Protein AF-A0A8C1QSV8-F1 (afdb_monomer_lite)

Foldseek 3Di:
DVVVVVVVVVVVVVVVVVVVVVVVVVVVVVVVVVVVVVVVVVVVVVVVVVVVVVVVVVVVVVVVVVVVVVVVVVVVVVVVVVVVVVVVVVVVVVVVVVVVVVVVVVVVVVVVVVVVVVVVVVVVVVVVVVVVVVVVVVVVVVVVVVLVVLCVVQVHDQPPPPDSVVVSVVVVVVVVVVVVVVVVVVVVVVVVVVVVVVVVVVVVVVVVVVVVVVVVVVVVVVVVVVVVVVVVVVVVVVVPDD

Sequence (242 aa):
MEESVIQQHLTHYKQATETAREELAVLQTKYNKLQSQLLESQSKVASQEETLKNLRDAVDRHKEKEARQESLISSLRERNYNTEQEMLSITSSKSFMDMRVQTLTKENEEIKGKIMELDIKSKQYFAECNKAKQEAAETKRRSDEFISAVANKVSVNVAGEADPLDYIISMLDTSFKERDRLKKCICALEESVKLYEVECKASRETVKRLATDVEREQSLSASRVNELNSSRQVLTCQRGQE

InterPro domains:
  IPR039139 Coiled-coil domain-containing protein 170-like [PTHR18863] (1-233)

Structure (mmCIF, N/CA/C/O backbone):
data_AF-A0A8C1QSV8-F1
#
_entry.id   AF-A0A8C1QSV8-F1
#
loop_
_atom_site.group_PDB
_atom_site.id
_atom_site.type_symbol
_atom_site.label_atom_id
_atom_site.label_alt_id
_atom_site.label_comp_id
_atom_site.label_asym_id
_atom_site.label_entity_id
_atom_site.label_seq_id
_atom_site.pdbx_PDB_ins_code
_atom_site.Cartn_x
_atom_site.Cartn_y
_atom_site.Cartn_z
_atom_site.occupancy
_atom_site.B_iso_or_equiv
_atom_site.auth_seq_id
_atom_site.auth_comp_id
_atom_site.auth_asym_id
_atom_site.auth_atom_id
_atom_site.pdbx_PDB_model_num
ATOM 1 N N . MET A 1 1 ? 88.986 18.930 -131.175 1.00 55.59 1 MET A N 1
ATOM 2 C CA . MET A 1 1 ? 89.118 19.529 -129.825 1.00 55.59 1 MET A CA 1
ATOM 3 C C . MET A 1 1 ? 87.744 19.893 -129.259 1.00 55.59 1 MET A C 1
ATOM 5 O O . MET A 1 1 ? 87.470 19.520 -128.131 1.00 55.59 1 MET A O 1
ATOM 9 N N . GLU A 1 2 ? 86.853 20.508 -130.048 1.00 56.88 2 GLU A N 1
ATOM 10 C CA . GLU A 1 2 ? 85.477 20.870 -129.637 1.00 56.88 2 GLU A CA 1
ATOM 11 C C . GLU A 1 2 ? 84.559 19.672 -129.317 1.00 56.88 2 GLU A C 1
ATOM 13 O O . GLU A 1 2 ? 83.828 19.706 -128.332 1.00 56.88 2 GLU A O 1
ATOM 18 N N . GLU A 1 3 ? 84.651 18.569 -130.067 1.00 57.22 3 GLU A N 1
ATOM 19 C CA . GLU A 1 3 ? 83.826 17.361 -129.854 1.00 57.22 3 GLU A CA 1
ATOM 20 C C . GLU A 1 3 ? 84.101 16.672 -128.495 1.00 57.22 3 GLU A C 1
ATOM 22 O O . GLU A 1 3 ? 83.191 16.170 -127.837 1.00 57.22 3 GLU A O 1
ATOM 27 N N . SER A 1 4 ? 85.345 16.757 -127.999 1.00 70.50 4 SER A N 1
ATOM 28 C CA . SER A 1 4 ? 85.755 16.239 -126.682 1.00 70.50 4 SER A CA 1
ATOM 29 C C . SER A 1 4 ? 85.205 17.070 -125.516 1.00 70.50 4 SER A C 1
ATOM 31 O O . SER A 1 4 ? 84.919 16.521 -124.454 1.00 70.50 4 SER A O 1
ATOM 33 N N . VAL A 1 5 ? 85.061 18.385 -125.702 1.00 70.25 5 VAL A N 1
ATOM 34 C CA . VAL A 1 5 ? 84.560 19.314 -124.674 1.00 70.25 5 VAL A CA 1
ATOM 35 C C . VAL A 1 5 ? 83.048 19.155 -124.512 1.00 70.25 5 VAL A C 1
ATOM 37 O O . VAL A 1 5 ? 82.544 19.084 -123.392 1.00 70.25 5 VAL A O 1
ATOM 40 N N . ILE A 1 6 ? 82.322 18.991 -125.623 1.00 75.94 6 ILE A N 1
ATOM 41 C CA . ILE A 1 6 ? 80.875 18.728 -125.622 1.00 75.94 6 ILE A CA 1
ATOM 42 C C . ILE A 1 6 ? 80.555 17.411 -124.896 1.00 75.94 6 ILE A C 1
ATOM 44 O O . ILE A 1 6 ? 79.650 17.370 -124.062 1.00 75.94 6 ILE A O 1
ATOM 48 N N . GLN A 1 7 ? 81.324 16.346 -125.138 1.00 76.81 7 GLN A N 1
ATOM 49 C CA . GLN A 1 7 ? 81.107 15.049 -124.488 1.00 76.81 7 GLN A CA 1
ATOM 50 C C . GLN A 1 7 ? 81.428 15.070 -122.984 1.00 76.81 7 GLN A C 1
ATOM 52 O O . GLN A 1 7 ? 80.726 14.444 -122.183 1.00 76.81 7 GLN A O 1
ATOM 57 N N . GLN A 1 8 ? 82.440 15.839 -122.580 1.00 79.69 8 GLN A N 1
ATOM 58 C CA . GLN A 1 8 ? 82.778 16.051 -121.174 1.00 79.69 8 GLN A CA 1
ATOM 59 C C . GLN A 1 8 ? 81.687 16.847 -120.438 1.00 79.69 8 GLN A C 1
ATOM 61 O O . GLN A 1 8 ? 81.283 16.458 -119.340 1.00 79.69 8 GLN A O 1
ATOM 66 N N . HIS A 1 9 ? 81.137 17.897 -121.060 1.00 82.69 9 HIS A N 1
ATOM 67 C CA . HIS A 1 9 ? 79.994 18.633 -120.514 1.00 82.69 9 HIS A CA 1
ATOM 68 C C . HIS A 1 9 ? 78.743 17.760 -120.403 1.00 82.69 9 HIS A C 1
ATOM 70 O O . HIS A 1 9 ? 78.092 17.765 -119.360 1.00 82.69 9 HIS A O 1
ATOM 76 N N . LEU A 1 10 ? 78.428 16.963 -121.428 1.00 85.12 10 LEU A N 1
ATOM 77 C CA . LEU A 1 10 ? 77.284 16.049 -121.400 1.00 85.12 10 LEU A CA 1
ATOM 78 C C . LEU A 1 10 ? 77.402 15.030 -120.254 1.00 85.12 10 LEU A C 1
ATOM 80 O O . LEU A 1 10 ? 76.428 14.762 -119.554 1.00 85.12 10 LEU A O 1
ATOM 84 N N . THR A 1 11 ? 78.610 14.510 -120.026 1.00 84.12 11 THR A N 1
ATOM 85 C CA . THR A 1 11 ? 78.897 13.568 -118.935 1.00 84.12 11 THR A CA 1
ATOM 86 C C . THR A 1 11 ? 78.742 14.234 -117.566 1.00 84.12 11 THR A C 1
ATOM 88 O O . THR A 1 11 ? 78.087 13.675 -116.689 1.00 84.12 11 THR A O 1
ATOM 91 N N . HIS A 1 12 ? 79.262 15.455 -117.397 1.00 85.88 12 HIS A N 1
ATOM 92 C CA . HIS A 1 12 ? 79.126 16.230 -116.161 1.00 85.88 12 HIS A CA 1
ATOM 93 C C . HIS A 1 12 ? 77.662 16.568 -115.840 1.00 85.88 12 HIS A C 1
ATOM 95 O O . HIS A 1 12 ? 77.213 16.357 -114.716 1.00 85.88 12 HIS A O 1
ATOM 101 N N . TYR A 1 13 ? 76.888 17.053 -116.817 1.00 89.31 13 TYR A N 1
ATOM 102 C CA . TYR A 1 13 ? 75.466 17.347 -116.610 1.00 89.31 13 TYR A CA 1
ATOM 103 C C . TYR A 1 13 ? 74.656 16.091 -116.304 1.00 89.31 13 TYR A C 1
ATOM 105 O O . TYR A 1 13 ? 73.785 16.126 -115.436 1.00 89.31 13 TYR A O 1
ATOM 113 N N . LYS A 1 14 ? 74.960 14.970 -116.966 1.00 89.62 14 LYS A N 1
ATOM 114 C CA . LYS A 1 14 ? 74.325 13.685 -116.670 1.00 89.62 14 LYS A CA 1
ATOM 115 C C . LYS A 1 14 ? 74.606 13.252 -115.232 1.00 89.62 14 LYS A C 1
ATOM 117 O O . LYS A 1 14 ? 73.665 12.945 -114.514 1.00 89.62 14 LYS A O 1
ATOM 122 N N . GLN A 1 15 ? 75.865 13.306 -114.799 1.00 90.50 15 GLN A N 1
ATOM 123 C CA . GLN A 1 15 ? 76.257 12.958 -113.435 1.00 90.50 15 GLN A CA 1
ATOM 124 C C . GLN A 1 15 ? 75.611 13.883 -112.395 1.00 90.50 15 GLN A C 1
ATOM 126 O O . GLN A 1 15 ? 75.037 13.391 -111.434 1.00 90.50 15 GLN A O 1
ATOM 131 N N . ALA A 1 16 ? 75.616 15.203 -112.610 1.00 89.31 16 ALA A N 1
ATOM 132 C CA . ALA A 1 16 ? 74.948 16.153 -111.717 1.00 89.31 16 ALA A CA 1
ATOM 133 C C . ALA A 1 16 ? 73.430 15.904 -111.623 1.00 89.31 16 ALA A C 1
ATOM 135 O O . ALA A 1 16 ? 72.844 16.022 -110.549 1.00 89.31 16 ALA A O 1
ATOM 136 N N . THR A 1 17 ? 72.796 15.519 -112.736 1.00 91.88 17 THR A N 1
ATOM 137 C CA . THR A 1 17 ? 71.368 15.167 -112.772 1.00 91.88 17 THR A CA 1
ATOM 138 C C . THR A 1 17 ? 71.094 13.850 -112.038 1.00 91.88 17 THR A C 1
ATOM 140 O O . THR A 1 17 ? 70.107 13.751 -111.313 1.00 91.88 17 THR A O 1
ATOM 143 N N . GLU A 1 18 ? 71.964 12.850 -112.199 1.00 89.62 18 GLU A N 1
ATOM 144 C CA . GLU A 1 18 ? 71.894 11.561 -111.497 1.00 89.62 18 GLU A CA 1
ATOM 145 C C . GLU A 1 18 ? 72.061 11.761 -109.980 1.00 89.62 18 GLU A C 1
ATOM 147 O O . GLU A 1 18 ? 71.204 11.332 -109.213 1.00 89.62 18 GLU A O 1
ATOM 152 N N . THR A 1 19 ? 73.071 12.525 -109.548 1.00 91.44 19 THR A N 1
ATOM 153 C CA . THR A 1 19 ? 73.296 12.876 -108.135 1.00 91.44 19 THR A CA 1
ATOM 154 C C . THR A 1 19 ? 72.117 13.648 -107.542 1.00 91.44 19 THR A C 1
ATOM 156 O O . THR A 1 19 ? 71.629 13.286 -106.477 1.00 91.44 19 THR A O 1
ATOM 159 N N . ALA A 1 20 ? 71.580 14.653 -108.242 1.00 91.31 20 ALA A N 1
ATOM 160 C CA . ALA A 1 20 ? 70.397 15.380 -107.775 1.00 91.31 20 ALA A CA 1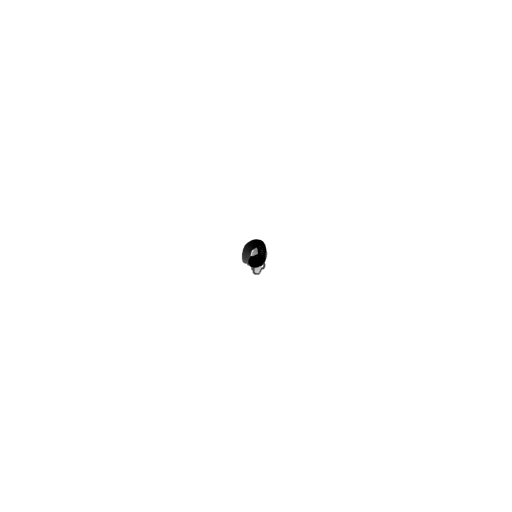
ATOM 161 C C . ALA A 1 20 ? 69.162 14.467 -107.647 1.00 91.31 20 ALA A C 1
ATOM 163 O O . ALA A 1 20 ? 68.339 14.642 -106.745 1.00 91.31 20 ALA A O 1
ATOM 164 N N . ARG A 1 21 ? 69.025 13.470 -108.530 1.00 93.12 21 ARG A N 1
ATOM 165 C CA . ARG A 1 21 ? 67.945 12.476 -108.476 1.00 93.12 21 ARG A CA 1
ATOM 166 C C . ARG A 1 21 ? 68.109 11.519 -107.295 1.00 93.12 21 ARG A C 1
ATOM 168 O O . ARG A 1 21 ? 67.118 11.206 -106.636 1.00 93.12 21 ARG A O 1
ATOM 175 N N . GLU A 1 22 ? 69.330 11.074 -107.021 1.00 93.81 22 GLU A N 1
ATOM 176 C CA . GLU A 1 22 ? 69.661 10.248 -105.856 1.00 93.81 22 GLU A CA 1
ATOM 177 C C . GLU A 1 22 ? 69.418 11.010 -104.546 1.00 93.81 22 GLU A C 1
ATOM 179 O O . GLU A 1 22 ? 68.741 10.497 -103.654 1.00 93.81 22 GLU A O 1
ATOM 184 N N . GLU A 1 23 ? 69.879 12.259 -104.443 1.00 94.56 23 GLU A N 1
ATOM 185 C CA . GLU A 1 23 ? 69.644 13.129 -103.284 1.00 94.56 23 GLU A CA 1
ATOM 186 C C . GLU A 1 23 ? 68.152 13.383 -103.052 1.00 94.56 23 GLU A C 1
ATOM 188 O O . GLU A 1 23 ? 67.678 13.298 -101.914 1.00 94.56 23 GLU A O 1
ATOM 193 N N . LEU A 1 24 ? 67.385 13.624 -104.122 1.00 94.81 24 LEU A N 1
ATOM 194 C CA . LEU A 1 24 ? 65.933 13.760 -104.041 1.00 94.81 24 LEU A CA 1
ATOM 195 C C . LEU A 1 24 ? 65.280 12.472 -103.521 1.00 94.81 24 LEU A C 1
ATOM 197 O O . LEU A 1 24 ? 64.418 12.541 -102.645 1.00 94.81 24 LEU A O 1
ATOM 201 N N . ALA A 1 25 ? 65.708 11.299 -103.998 1.00 95.06 25 ALA A N 1
ATOM 202 C CA . ALA A 1 25 ? 65.197 10.013 -103.524 1.00 95.06 25 ALA A CA 1
ATOM 203 C C . ALA A 1 25 ? 65.535 9.764 -102.039 1.00 95.06 25 ALA A C 1
ATOM 205 O O . ALA A 1 25 ? 64.677 9.323 -101.266 1.00 95.06 25 ALA A O 1
ATOM 206 N N . VAL A 1 26 ? 66.751 10.101 -101.596 1.00 96.12 26 VAL A N 1
ATOM 207 C CA . VAL A 1 26 ? 67.154 10.027 -100.178 1.00 96.12 26 VAL A CA 1
ATOM 208 C C . VAL A 1 26 ? 66.325 10.988 -99.323 1.00 96.12 26 VAL A C 1
ATOM 210 O O . VAL A 1 26 ? 65.826 10.609 -98.261 1.00 96.12 26 VAL A O 1
ATOM 213 N N . LEU A 1 27 ? 66.114 12.223 -99.781 1.00 95.56 27 LEU A N 1
ATOM 214 C CA . LEU A 1 27 ? 65.303 13.194 -99.053 1.00 95.56 27 LEU A CA 1
ATOM 215 C C . LEU A 1 27 ? 63.838 12.752 -98.970 1.00 95.56 27 LEU A C 1
ATOM 217 O O . LEU A 1 27 ? 63.222 12.879 -97.914 1.00 95.56 27 LEU A O 1
ATOM 221 N N . GLN A 1 28 ? 63.302 12.170 -100.042 1.00 96.19 28 GLN A N 1
ATOM 222 C CA . GLN A 1 28 ? 61.933 11.666 -100.095 1.00 96.19 28 GLN A CA 1
ATOM 223 C C . GLN A 1 28 ? 61.727 10.461 -99.167 1.00 96.19 28 GLN A C 1
ATOM 225 O O . GLN A 1 28 ? 60.739 10.409 -98.436 1.00 96.19 28 GLN A O 1
ATOM 230 N N . THR A 1 29 ? 62.677 9.522 -99.110 1.00 96.56 29 THR A N 1
ATOM 231 C CA . THR A 1 29 ? 62.614 8.408 -98.144 1.00 96.56 29 THR A CA 1
ATOM 232 C C . THR A 1 29 ? 62.707 8.901 -96.698 1.00 96.56 29 THR A C 1
ATOM 234 O O . THR A 1 29 ? 61.943 8.443 -95.843 1.00 96.56 29 THR A O 1
ATOM 237 N N . LYS A 1 30 ? 63.572 9.886 -96.414 1.00 97.12 30 LYS A N 1
ATOM 238 C CA . LYS A 1 30 ? 63.664 10.526 -95.092 1.00 97.12 30 LYS A CA 1
ATOM 239 C C . LYS A 1 30 ? 62.378 11.267 -94.725 1.00 97.12 30 LYS A C 1
ATOM 241 O O . LYS A 1 30 ? 61.919 11.138 -93.591 1.00 97.12 30 LYS A O 1
ATOM 246 N N . TYR A 1 31 ? 61.788 11.997 -95.671 1.00 96.88 31 TYR A N 1
ATOM 247 C CA . TYR A 1 31 ? 60.507 12.678 -95.496 1.00 96.88 31 TYR A CA 1
ATOM 248 C C . TYR A 1 31 ? 59.399 11.679 -95.147 1.00 96.88 31 TYR A C 1
ATOM 250 O O . TYR A 1 31 ? 58.760 11.829 -94.109 1.00 96.88 31 TYR A O 1
ATOM 258 N N . ASN A 1 32 ? 59.247 10.604 -95.927 1.00 96.94 32 ASN A N 1
ATOM 259 C CA . ASN A 1 32 ? 58.238 9.568 -95.681 1.00 96.94 32 ASN A CA 1
ATOM 260 C C . ASN A 1 32 ? 58.420 8.893 -94.309 1.00 96.94 32 ASN A C 1
ATOM 262 O O . ASN A 1 32 ? 57.443 8.629 -93.601 1.00 96.94 32 ASN A O 1
ATOM 266 N N . LYS A 1 33 ? 59.672 8.639 -93.897 1.00 97.31 33 LYS A N 1
ATOM 267 C CA . LYS A 1 33 ? 59.986 8.076 -92.576 1.00 97.31 33 LYS A CA 1
ATOM 268 C C . LYS A 1 33 ? 59.590 9.026 -91.444 1.00 97.31 33 LYS A C 1
ATOM 270 O O . LYS A 1 33 ? 58.922 8.597 -90.507 1.00 97.31 33 LYS A O 1
ATOM 275 N N . LEU A 1 34 ? 59.976 10.300 -91.531 1.00 97.19 34 LEU A N 1
ATOM 276 C CA . LEU A 1 34 ? 59.622 11.311 -90.529 1.00 97.19 34 LEU A CA 1
ATOM 277 C C . LEU A 1 34 ? 58.108 11.536 -90.466 1.00 97.19 34 LEU A C 1
ATOM 279 O O . LEU A 1 34 ? 57.557 11.645 -89.376 1.00 97.19 34 LEU A O 1
ATOM 283 N N . GLN A 1 35 ? 57.427 11.546 -91.613 1.00 97.31 35 GLN A N 1
ATOM 284 C CA . GLN A 1 35 ? 55.972 11.656 -91.680 1.00 97.31 35 GLN A CA 1
ATOM 285 C C . GLN A 1 35 ? 55.284 10.478 -90.976 1.00 97.31 35 GLN A C 1
ATOM 287 O O . GLN A 1 35 ? 54.361 10.691 -90.194 1.00 97.31 35 GLN A O 1
ATOM 292 N N . SER A 1 36 ? 55.769 9.251 -91.188 1.00 97.00 36 S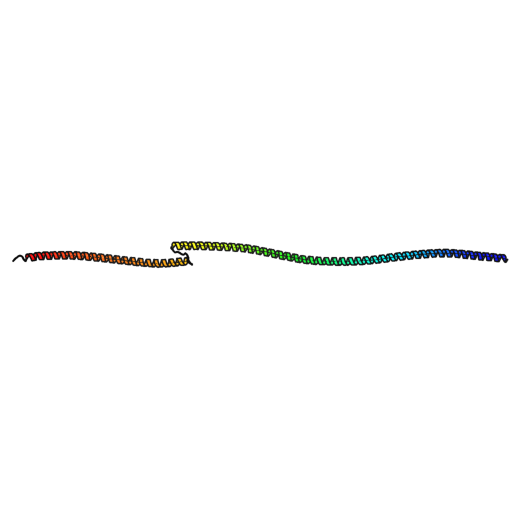ER A N 1
ATOM 293 C CA . SER A 1 36 ? 55.242 8.059 -90.509 1.00 97.00 36 SER A CA 1
ATOM 294 C C . SER A 1 36 ? 55.448 8.130 -88.990 1.00 97.00 36 SER A C 1
ATOM 296 O O . SER A 1 36 ? 54.521 7.869 -88.230 1.00 97.00 36 SER A O 1
ATOM 298 N N . GLN A 1 37 ? 56.632 8.558 -88.537 1.00 97.62 37 GLN A N 1
ATOM 299 C CA . GLN A 1 37 ? 56.939 8.731 -87.109 1.00 97.62 37 GLN A CA 1
ATOM 300 C C . GLN A 1 37 ? 56.116 9.845 -86.450 1.00 97.62 37 GLN A C 1
ATOM 302 O O . GLN A 1 37 ? 55.726 9.721 -85.287 1.00 97.62 37 GLN A O 1
ATOM 307 N N . LEU A 1 38 ? 55.845 10.932 -87.177 1.00 97.00 38 LEU A N 1
ATOM 308 C CA . LEU A 1 38 ? 54.977 12.007 -86.708 1.00 97.00 38 LEU A CA 1
ATOM 309 C C . LEU A 1 38 ? 53.545 11.497 -86.514 1.00 97.00 38 LEU A C 1
ATOM 311 O O . LEU A 1 38 ? 52.971 11.732 -85.454 1.00 97.00 38 LEU A O 1
ATOM 315 N N . LEU A 1 39 ? 53.005 10.760 -87.490 1.00 97.38 39 LEU A N 1
ATOM 316 C CA . LEU A 1 39 ? 51.670 10.158 -87.401 1.00 97.38 39 LEU A CA 1
ATOM 317 C C . LEU A 1 39 ? 51.571 9.140 -86.255 1.00 97.38 39 LEU A C 1
ATOM 319 O O . LEU A 1 39 ? 50.602 9.161 -85.498 1.00 97.38 39 LEU A O 1
ATOM 323 N N . GLU A 1 40 ? 52.586 8.293 -86.072 1.00 97.75 40 GLU A N 1
ATOM 324 C CA . GLU A 1 40 ? 52.658 7.351 -84.948 1.00 97.75 40 GLU A CA 1
ATOM 325 C C . GLU A 1 40 ? 52.681 8.087 -83.600 1.00 97.75 40 GLU A C 1
ATOM 327 O O . GLU A 1 40 ? 51.926 7.753 -82.683 1.00 97.75 40 GLU A O 1
ATOM 332 N N . SER A 1 41 ? 53.497 9.140 -83.489 1.00 96.56 41 SER A N 1
ATOM 333 C CA . SER A 1 41 ? 53.580 9.962 -82.278 1.00 96.56 41 SER A CA 1
ATOM 334 C C . SER A 1 41 ? 52.256 10.669 -81.986 1.00 96.56 41 SER A C 1
ATOM 336 O O . SER A 1 41 ? 51.812 10.672 -80.841 1.00 96.56 41 SER A O 1
ATOM 338 N N . GLN A 1 42 ? 51.589 11.214 -83.007 1.00 97.88 42 GLN A N 1
ATOM 339 C CA . GLN A 1 42 ? 50.265 11.830 -82.882 1.00 97.88 42 GLN A CA 1
ATOM 340 C C . GLN A 1 42 ? 49.211 10.821 -82.416 1.00 97.88 42 GLN A C 1
ATOM 342 O O . GLN A 1 42 ? 48.458 11.116 -81.490 1.00 97.88 42 GLN A O 1
ATOM 347 N N . SER A 1 43 ? 49.194 9.613 -82.987 1.00 97.12 43 SER A N 1
ATOM 348 C CA . SER A 1 43 ? 48.292 8.543 -82.544 1.00 97.12 43 SER A CA 1
ATOM 349 C C . SER A 1 43 ? 48.553 8.149 -81.091 1.00 97.12 43 SER A C 1
ATOM 351 O O . SER A 1 43 ? 47.611 7.923 -80.331 1.00 97.12 43 SER A O 1
ATOM 353 N N . LYS A 1 44 ? 49.825 8.080 -80.679 1.00 97.94 44 LYS A N 1
ATOM 354 C CA . LYS A 1 44 ? 50.196 7.770 -79.297 1.00 97.94 44 LYS A CA 1
ATOM 355 C C . LYS A 1 44 ? 49.747 8.870 -78.339 1.00 97.94 44 LYS A C 1
ATOM 357 O O . LYS A 1 44 ? 49.153 8.549 -77.313 1.00 97.94 44 LYS A O 1
ATOM 362 N N . VAL A 1 45 ? 49.976 10.138 -78.682 1.00 97.38 45 VAL A N 1
ATOM 363 C CA . VAL A 1 45 ? 49.507 11.285 -77.888 1.00 97.38 45 VAL A CA 1
ATOM 364 C C . VAL A 1 45 ? 47.988 11.248 -77.743 1.00 97.38 45 VAL A C 1
ATOM 366 O O . VAL A 1 45 ? 47.506 11.291 -76.617 1.00 97.38 45 VAL A O 1
ATOM 369 N N . ALA A 1 46 ? 47.244 11.038 -78.832 1.00 97.44 46 ALA A N 1
ATOM 370 C CA . ALA A 1 46 ? 45.786 10.932 -78.785 1.00 97.44 46 ALA A CA 1
ATOM 371 C C . ALA A 1 46 ? 45.311 9.789 -77.865 1.00 97.44 46 ALA A C 1
ATOM 373 O O . ALA A 1 46 ? 44.429 9.984 -77.030 1.00 97.44 46 ALA A O 1
ATOM 374 N N . SER A 1 47 ? 45.946 8.611 -77.944 1.00 97.75 47 SER A N 1
ATOM 375 C CA . SER A 1 47 ? 45.622 7.490 -77.047 1.00 97.75 47 SER A CA 1
ATOM 376 C C . SER A 1 47 ? 45.923 7.809 -75.576 1.00 97.75 47 SER A C 1
ATOM 378 O O . SER A 1 47 ? 45.155 7.457 -74.682 1.00 97.75 47 SER A O 1
ATOM 380 N N . GLN A 1 48 ? 47.018 8.523 -75.303 1.00 97.88 48 GLN A N 1
ATOM 381 C CA . GLN A 1 48 ? 47.380 8.935 -73.951 1.00 97.88 48 GLN A CA 1
ATOM 382 C C . GLN A 1 48 ? 46.408 9.989 -73.409 1.00 97.88 48 GLN A C 1
ATOM 384 O O . GLN A 1 48 ? 46.000 9.890 -72.253 1.00 97.88 48 GLN A O 1
ATOM 389 N N . GLU A 1 49 ? 45.979 10.949 -74.228 1.00 98.06 49 GLU A N 1
ATOM 390 C CA . GLU A 1 49 ? 44.960 11.941 -73.864 1.00 98.06 49 GLU A CA 1
ATOM 391 C C . GLU A 1 49 ? 43.629 11.279 -73.488 1.00 98.06 49 GLU A C 1
ATOM 393 O O . GLU A 1 49 ? 43.024 11.646 -72.476 1.00 98.06 49 GLU A O 1
ATOM 398 N N . GLU A 1 50 ? 43.210 10.249 -74.228 1.00 97.81 50 GLU A N 1
ATOM 399 C CA . GLU A 1 50 ? 42.023 9.459 -73.894 1.00 97.81 50 GLU A CA 1
ATOM 400 C C . GLU A 1 50 ? 42.186 8.728 -72.551 1.00 97.81 50 GLU A C 1
ATOM 402 O O . GLU A 1 50 ? 41.313 8.815 -71.682 1.00 97.81 50 GLU A O 1
ATOM 407 N N . THR A 1 51 ? 43.328 8.068 -72.318 1.00 97.62 51 THR A N 1
ATOM 408 C CA . THR A 1 51 ? 43.584 7.406 -71.025 1.00 97.62 51 THR A CA 1
ATOM 409 C C . THR A 1 51 ? 43.618 8.393 -69.856 1.00 97.62 51 THR A C 1
ATOM 411 O O . THR A 1 51 ? 43.058 8.106 -68.798 1.00 97.62 51 THR A O 1
ATOM 414 N N . LEU A 1 52 ? 44.207 9.580 -70.040 1.00 97.94 52 LEU A N 1
ATOM 415 C CA . LEU A 1 52 ? 44.237 10.635 -69.027 1.00 97.94 52 LEU A CA 1
ATOM 416 C C . LEU A 1 52 ? 42.834 11.152 -68.708 1.00 97.94 52 LEU A C 1
ATOM 418 O O . LEU A 1 52 ? 42.528 11.384 -67.538 1.00 97.94 52 LEU A O 1
ATOM 422 N N . LYS A 1 53 ? 41.974 11.307 -69.719 1.00 98.06 53 LYS A N 1
ATOM 423 C CA . LYS A 1 53 ? 40.570 11.677 -69.516 1.00 98.06 53 LYS A CA 1
ATOM 424 C C . LYS A 1 53 ? 39.833 10.615 -68.696 1.00 98.06 53 LYS A C 1
ATOM 426 O O . LYS A 1 53 ? 39.236 10.948 -67.678 1.00 98.06 53 LYS A O 1
ATOM 431 N N . ASN A 1 54 ? 39.964 9.341 -69.064 1.00 97.88 54 ASN A N 1
ATOM 432 C CA . ASN A 1 54 ? 39.330 8.236 -68.339 1.00 97.88 54 ASN A CA 1
ATOM 433 C C . ASN A 1 54 ? 39.800 8.144 -66.875 1.00 97.88 54 ASN A C 1
ATOM 435 O O . ASN A 1 54 ? 38.995 7.886 -65.977 1.00 97.88 54 ASN A O 1
ATOM 439 N N . LEU A 1 55 ? 41.093 8.382 -66.621 1.00 98.00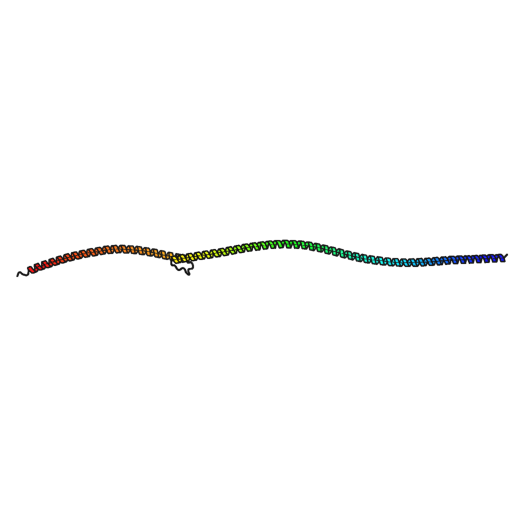 55 LEU A N 1
ATOM 440 C CA . LEU A 1 55 ? 41.650 8.430 -65.267 1.00 98.00 55 LEU A CA 1
ATOM 441 C C . LEU A 1 55 ? 41.110 9.618 -64.461 1.00 98.00 55 LEU A C 1
ATOM 443 O O . LEU A 1 55 ? 40.787 9.442 -63.288 1.00 98.00 55 LEU A O 1
ATOM 447 N N . ARG A 1 56 ? 40.967 10.803 -65.070 1.00 98.12 56 ARG A N 1
ATOM 448 C CA . ARG A 1 56 ? 40.349 11.971 -64.415 1.00 98.12 56 ARG A CA 1
ATOM 449 C C . ARG A 1 56 ? 38.907 11.682 -64.009 1.00 98.12 56 ARG A C 1
ATOM 451 O O . ARG A 1 56 ? 38.574 11.848 -62.840 1.00 98.12 56 ARG A O 1
ATOM 458 N N . ASP A 1 57 ? 38.106 11.130 -64.917 1.00 98.06 57 ASP A N 1
ATOM 459 C CA . ASP A 1 57 ? 36.715 10.775 -64.622 1.00 98.06 57 ASP A CA 1
ATOM 460 C C . ASP A 1 57 ? 36.623 9.720 -63.502 1.00 98.06 57 ASP A C 1
ATOM 462 O O . ASP A 1 57 ? 35.710 9.747 -62.676 1.00 98.06 57 ASP A O 1
ATOM 466 N N . ALA A 1 58 ? 37.566 8.771 -63.451 1.00 98.12 58 ALA A N 1
ATOM 467 C CA . ALA A 1 58 ? 37.640 7.795 -62.365 1.00 98.12 58 ALA A CA 1
ATOM 468 C C . ALA A 1 58 ? 37.978 8.453 -61.018 1.00 98.12 58 ALA A C 1
ATOM 470 O O . ALA A 1 58 ? 37.328 8.141 -60.020 1.00 98.12 58 ALA A O 1
ATOM 471 N N . VAL A 1 59 ? 38.946 9.375 -60.987 1.00 98.38 59 VAL A N 1
ATOM 472 C CA . VAL A 1 59 ? 39.302 10.144 -59.783 1.00 98.38 59 VAL A CA 1
ATOM 473 C C . VAL A 1 59 ? 38.108 10.950 -59.275 1.00 98.38 59 VAL A C 1
ATOM 475 O O . VAL A 1 59 ? 37.835 10.928 -58.075 1.00 98.38 59 VAL A O 1
ATOM 478 N N . ASP A 1 60 ? 37.360 11.606 -60.159 1.00 98.12 60 ASP A N 1
ATOM 479 C CA . ASP A 1 60 ? 36.200 12.409 -59.762 1.00 98.12 60 ASP A CA 1
ATOM 480 C C . ASP A 1 60 ? 35.070 11.539 -59.189 1.00 98.12 60 ASP A C 1
ATOM 482 O O . ASP A 1 60 ? 34.521 11.857 -58.131 1.00 98.12 60 ASP A O 1
ATOM 486 N N . ARG A 1 61 ? 34.797 10.372 -59.794 1.00 98.00 61 ARG A N 1
ATOM 487 C CA . ARG A 1 61 ? 33.864 9.381 -59.221 1.00 98.00 61 ARG A CA 1
ATOM 488 C C . ARG A 1 61 ? 34.315 8.879 -57.848 1.00 98.00 61 ARG A C 1
ATOM 490 O O . ARG A 1 61 ? 33.480 8.653 -56.971 1.00 98.00 61 ARG A O 1
ATOM 497 N N . HIS A 1 62 ? 35.619 8.680 -57.654 1.00 98.38 62 HIS A N 1
ATOM 498 C CA . HIS A 1 62 ? 36.167 8.267 -56.364 1.00 98.38 62 HIS A CA 1
ATOM 499 C C . HIS A 1 62 ? 35.985 9.345 -55.295 1.00 98.38 62 HIS A C 1
ATOM 501 O O . HIS A 1 62 ? 35.487 9.021 -54.220 1.00 98.38 62 HIS A O 1
ATOM 507 N N . LYS A 1 63 ? 36.289 10.610 -55.606 1.00 98.56 63 LYS A N 1
ATOM 508 C CA . LYS A 1 63 ? 36.077 11.742 -54.691 1.00 98.56 63 LYS A CA 1
ATOM 509 C C . LYS A 1 63 ? 34.613 11.899 -54.292 1.00 98.56 63 LYS A C 1
ATOM 511 O O . LYS A 1 63 ? 34.310 12.118 -53.125 1.00 98.56 63 LYS A O 1
ATOM 516 N N . GLU A 1 64 ? 33.691 11.751 -55.243 1.00 98.19 64 GLU A N 1
ATOM 517 C CA . GLU A 1 64 ? 32.259 11.806 -54.942 1.00 98.19 64 GLU A CA 1
ATOM 518 C C . GLU A 1 64 ? 31.833 10.663 -54.006 1.00 98.19 64 GLU A C 1
ATOM 520 O O . GLU A 1 64 ? 31.081 10.873 -53.051 1.00 98.19 64 GLU A O 1
ATOM 525 N N . LYS A 1 65 ? 32.326 9.443 -54.251 1.00 98.19 65 LYS A N 1
ATOM 526 C CA . LYS A 1 65 ? 32.058 8.293 -53.379 1.00 98.19 65 LYS A CA 1
ATOM 527 C C . LYS A 1 65 ? 32.627 8.505 -51.977 1.00 98.19 65 LYS A C 1
ATOM 529 O O . LYS A 1 65 ? 31.934 8.201 -51.009 1.00 98.19 65 LYS A O 1
ATOM 534 N N . GLU A 1 66 ? 33.846 9.019 -51.879 1.00 98.50 66 GLU A N 1
ATOM 535 C CA . GLU A 1 66 ? 34.515 9.333 -50.617 1.00 98.50 66 GLU A CA 1
ATOM 536 C C . GLU A 1 66 ? 33.709 10.365 -49.817 1.00 98.50 66 GLU A C 1
ATOM 538 O O . GLU A 1 66 ? 33.315 10.074 -48.691 1.00 98.50 66 GLU A O 1
ATOM 543 N N . ALA A 1 67 ? 33.299 11.477 -50.436 1.00 98.38 67 ALA A N 1
ATOM 544 C CA . ALA A 1 67 ? 32.466 12.493 -49.786 1.00 98.38 67 ALA A CA 1
ATOM 545 C C . ALA A 1 67 ? 31.122 11.931 -49.273 1.00 98.38 67 ALA A C 1
ATOM 547 O O . ALA A 1 67 ? 30.675 12.250 -48.167 1.00 98.38 67 ALA A O 1
ATOM 548 N N . ARG A 1 68 ? 30.470 11.047 -50.045 1.00 98.44 68 ARG A N 1
ATOM 549 C CA . ARG A 1 68 ? 29.239 10.362 -49.604 1.00 98.44 68 ARG A CA 1
ATOM 550 C C . ARG A 1 68 ? 29.496 9.429 -48.418 1.00 98.44 68 ARG A C 1
ATOM 552 O O . ARG A 1 68 ? 28.672 9.361 -47.507 1.00 98.44 68 ARG A O 1
ATOM 559 N N . GLN A 1 69 ? 30.615 8.704 -48.424 1.00 98.38 69 GLN A N 1
ATOM 560 C CA . GLN A 1 69 ? 31.001 7.820 -47.323 1.00 98.38 69 GLN A CA 1
ATOM 561 C C . GLN A 1 69 ? 31.330 8.613 -46.055 1.00 98.38 69 GLN A C 1
ATOM 563 O O . GLN A 1 69 ? 30.862 8.243 -44.981 1.00 98.38 69 GLN A O 1
ATOM 568 N N . GLU A 1 70 ? 32.058 9.721 -46.168 1.00 98.56 70 GLU A N 1
ATOM 569 C CA . GLU A 1 70 ? 32.359 10.617 -45.048 1.00 98.56 70 GLU A CA 1
ATOM 570 C C . GLU A 1 70 ? 31.089 11.213 -44.435 1.00 98.56 70 GLU A C 1
ATOM 572 O O . GLU A 1 70 ? 30.921 11.189 -43.213 1.00 98.56 70 GLU A O 1
ATOM 577 N N . SER A 1 71 ? 30.154 11.675 -45.271 1.00 98.50 71 SER A N 1
ATOM 578 C CA . SER A 1 71 ? 28.851 12.173 -44.818 1.00 98.50 71 SER A CA 1
ATOM 579 C C . SER A 1 71 ? 28.071 11.104 -44.045 1.00 98.50 71 SER A C 1
ATOM 581 O O . SER A 1 71 ? 27.559 11.370 -42.953 1.00 98.50 71 SER A O 1
ATOM 583 N N . LEU A 1 72 ? 28.048 9.867 -44.556 1.00 98.62 72 LEU A N 1
ATOM 584 C CA . LEU A 1 72 ? 27.409 8.746 -43.872 1.00 98.62 72 LEU A CA 1
ATOM 585 C C . LEU A 1 72 ? 28.090 8.439 -42.531 1.00 98.62 72 LEU A C 1
ATOM 587 O O . LEU A 1 72 ? 27.402 8.289 -41.524 1.00 98.62 72 LEU A O 1
ATOM 591 N N . ILE A 1 73 ? 29.424 8.379 -42.496 1.00 98.62 73 ILE A N 1
ATOM 592 C CA . ILE A 1 73 ? 30.191 8.145 -41.264 1.00 98.62 73 ILE A CA 1
ATOM 593 C C . ILE A 1 73 ? 29.886 9.228 -40.224 1.00 98.62 73 ILE A C 1
ATOM 595 O O . ILE A 1 73 ? 29.678 8.900 -39.057 1.00 98.62 73 ILE A O 1
ATOM 599 N N . SER A 1 74 ? 29.816 10.497 -40.633 1.00 98.62 74 SER A N 1
ATOM 600 C CA . SER A 1 74 ? 29.469 11.609 -39.743 1.00 98.62 74 SER A CA 1
ATOM 601 C C . SER A 1 74 ? 28.070 11.433 -39.136 1.00 98.62 74 SER A C 1
ATOM 603 O O . SER A 1 74 ? 27.922 11.454 -37.915 1.00 98.62 74 SER A O 1
ATOM 605 N N . SER A 1 75 ? 27.064 11.124 -39.963 1.00 98.62 75 SER A N 1
ATOM 606 C CA . SER A 1 75 ? 25.690 10.879 -39.494 1.00 98.62 75 SER A CA 1
ATOM 607 C C . SER A 1 75 ? 25.585 9.674 -38.549 1.00 98.62 75 SER A C 1
ATOM 609 O O . SER A 1 75 ? 24.847 9.709 -37.563 1.00 98.62 75 SER A O 1
ATOM 611 N N . LEU A 1 76 ? 26.334 8.598 -38.818 1.00 98.69 76 LEU A N 1
ATOM 612 C CA . LEU A 1 76 ? 26.381 7.433 -37.933 1.00 98.69 76 LEU A CA 1
ATOM 613 C C . LEU A 1 76 ? 27.023 7.766 -36.581 1.00 98.69 76 LEU A C 1
ATOM 615 O O . LEU A 1 76 ? 26.522 7.313 -35.554 1.00 98.69 76 LEU A O 1
ATOM 619 N N . ARG A 1 77 ? 28.095 8.567 -36.569 1.00 98.62 77 ARG A N 1
ATOM 620 C CA . ARG A 1 77 ? 28.749 9.022 -35.332 1.00 98.62 77 ARG A CA 1
ATOM 621 C C . ARG A 1 77 ? 27.822 9.890 -34.490 1.00 98.62 77 ARG A C 1
ATOM 623 O O . ARG A 1 77 ? 27.719 9.654 -33.291 1.00 98.62 77 ARG A O 1
ATOM 630 N N . GLU A 1 78 ? 27.126 10.836 -35.114 1.00 98.62 78 GLU A N 1
ATOM 631 C CA . GLU A 1 78 ? 26.150 11.690 -34.430 1.00 98.62 78 GLU A CA 1
ATOM 632 C C . GLU A 1 78 ? 25.016 10.862 -33.817 1.00 98.62 78 GLU A C 1
ATOM 634 O O . GLU A 1 78 ? 24.689 11.025 -32.643 1.00 98.62 78 GLU A O 1
ATOM 639 N N . ARG A 1 79 ? 24.459 9.907 -34.574 1.00 98.62 79 ARG A N 1
ATOM 640 C CA . ARG A 1 79 ? 23.420 9.015 -34.049 1.00 98.62 79 ARG A CA 1
ATOM 641 C C . ARG A 1 79 ? 23.919 8.190 -32.869 1.00 98.62 79 ARG A C 1
ATOM 643 O O . ARG A 1 79 ? 23.201 8.078 -31.884 1.00 98.62 79 ARG A O 1
ATOM 650 N N . ASN A 1 80 ? 25.127 7.632 -32.964 1.00 98.56 80 ASN A N 1
ATOM 651 C CA . ASN A 1 80 ? 25.702 6.842 -31.880 1.00 98.56 80 ASN A CA 1
ATOM 652 C C . ASN A 1 80 ? 25.874 7.688 -30.611 1.00 98.56 80 ASN A C 1
ATOM 654 O O . ASN A 1 80 ? 25.427 7.287 -29.543 1.00 98.56 80 ASN A O 1
ATOM 658 N N . TYR A 1 81 ? 26.410 8.903 -30.752 1.00 98.50 81 TYR A N 1
ATOM 659 C CA . TYR A 1 81 ? 26.527 9.846 -29.643 1.00 98.50 81 TYR A CA 1
ATOM 660 C C . TYR A 1 81 ? 25.167 10.160 -29.000 1.00 98.50 81 TYR A C 1
ATOM 662 O O . TYR A 1 81 ? 25.034 10.101 -27.780 1.00 98.50 81 TYR A O 1
ATOM 670 N N . ASN A 1 82 ? 24.135 10.443 -29.801 1.00 98.38 82 ASN A N 1
ATOM 671 C CA . ASN A 1 82 ? 22.795 10.733 -29.281 1.00 98.38 82 ASN A CA 1
ATOM 672 C C . ASN A 1 82 ? 22.215 9.541 -28.509 1.00 98.38 82 ASN A C 1
ATOM 674 O O . ASN A 1 82 ? 21.715 9.713 -27.398 1.00 98.38 82 ASN A O 1
ATOM 678 N N . THR A 1 83 ? 22.343 8.328 -29.051 1.00 98.38 83 THR A N 1
ATOM 679 C CA . THR A 1 83 ? 21.916 7.105 -28.362 1.00 98.38 83 THR A CA 1
ATOM 680 C C . THR A 1 83 ? 22.692 6.887 -27.060 1.00 98.38 83 THR A C 1
ATOM 682 O O . THR A 1 83 ? 22.092 6.534 -26.047 1.00 98.38 83 THR A O 1
ATOM 685 N N . GLU A 1 84 ? 24.002 7.140 -27.033 1.00 98.38 84 GLU A N 1
ATOM 686 C CA . GLU A 1 84 ? 24.805 7.068 -25.805 1.00 98.38 84 GLU A CA 1
ATOM 687 C C . GLU A 1 84 ? 24.308 8.053 -24.733 1.00 98.38 84 GLU A C 1
ATOM 689 O O . GLU A 1 84 ? 24.149 7.668 -23.572 1.00 98.38 84 GLU A O 1
ATOM 694 N N . GLN A 1 85 ? 23.983 9.295 -25.109 1.00 98.44 85 GLN A N 1
ATOM 695 C CA . GLN A 1 85 ? 23.422 10.282 -24.178 1.00 98.44 85 GLN A CA 1
ATOM 696 C C . GLN A 1 85 ? 22.035 9.875 -23.655 1.00 98.44 85 GLN A C 1
ATOM 698 O O . GLN A 1 85 ? 21.758 9.997 -22.458 1.00 98.44 85 GLN A O 1
ATOM 703 N N . GLU A 1 86 ? 21.170 9.339 -24.519 1.00 98.38 86 GLU A N 1
ATOM 704 C CA . GLU A 1 86 ? 19.864 8.805 -24.118 1.00 98.38 86 GLU A CA 1
ATOM 705 C C . GLU A 1 86 ? 20.011 7.646 -23.124 1.00 98.38 86 GLU A C 1
ATOM 707 O O . GLU A 1 86 ? 19.326 7.625 -22.100 1.00 98.38 86 GLU A O 1
ATOM 712 N N . MET A 1 87 ? 20.945 6.719 -23.357 1.00 98.19 87 MET A N 1
ATOM 713 C CA . MET A 1 87 ? 21.214 5.617 -22.427 1.00 98.19 87 MET A CA 1
ATOM 714 C C . MET A 1 87 ? 21.684 6.110 -21.052 1.00 98.19 87 MET A C 1
ATOM 716 O O . MET A 1 87 ? 21.255 5.567 -20.029 1.00 98.19 87 MET A O 1
ATOM 720 N N . LEU A 1 88 ? 22.542 7.136 -20.999 1.00 98.25 88 LEU A N 1
ATOM 721 C CA . LEU A 1 88 ? 22.989 7.741 -19.738 1.00 98.25 88 LEU A CA 1
ATOM 722 C C . LEU A 1 88 ? 21.826 8.394 -18.977 1.00 98.25 88 LEU A C 1
ATOM 724 O O . LEU A 1 88 ? 21.700 8.217 -17.760 1.00 98.25 88 LEU A O 1
ATOM 728 N N . SER A 1 89 ? 20.944 9.093 -19.694 1.00 98.19 89 SER A N 1
ATOM 729 C CA . SER A 1 89 ? 19.723 9.679 -19.131 1.00 98.19 89 SER A CA 1
ATOM 730 C C . SER A 1 89 ? 18.782 8.601 -18.579 1.00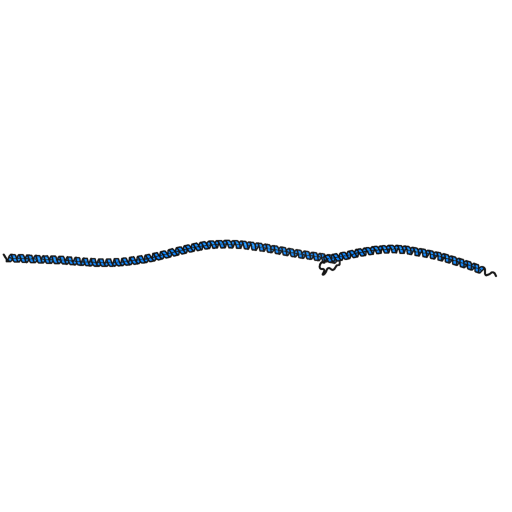 98.19 89 SER A C 1
ATOM 732 O O . SER A 1 89 ? 18.360 8.673 -17.421 1.00 98.19 89 SER A O 1
ATOM 734 N N . ILE A 1 90 ? 18.530 7.539 -19.353 1.00 98.38 90 ILE A N 1
ATOM 735 C CA . ILE A 1 90 ? 17.698 6.398 -18.941 1.00 98.38 90 ILE A CA 1
ATOM 736 C C . ILE A 1 90 ? 18.289 5.711 -17.708 1.00 98.38 90 ILE A C 1
ATOM 738 O O . ILE A 1 90 ? 17.562 5.421 -16.761 1.00 98.38 90 ILE A O 1
ATOM 742 N N . THR A 1 91 ? 19.602 5.483 -17.682 1.00 98.31 91 THR A N 1
ATOM 743 C CA . THR A 1 91 ? 20.289 4.849 -16.545 1.00 98.31 91 THR A CA 1
ATOM 744 C C . THR A 1 91 ? 20.164 5.692 -15.277 1.00 98.31 91 THR A C 1
ATOM 746 O O . THR A 1 91 ? 19.865 5.163 -14.205 1.00 98.31 91 THR A O 1
ATOM 749 N N . SER A 1 92 ? 20.323 7.012 -15.396 1.00 97.81 92 SER A N 1
ATOM 750 C CA . SER A 1 92 ? 20.167 7.943 -14.273 1.00 97.81 92 SER A CA 1
ATOM 751 C C . SER A 1 92 ? 18.723 7.974 -13.760 1.00 97.81 92 SER A C 1
ATOM 753 O O . SER A 1 92 ? 18.484 7.876 -12.556 1.00 97.81 92 SER A O 1
ATOM 755 N N . SER A 1 93 ? 17.749 8.037 -14.675 1.00 98.00 93 SER A N 1
ATOM 756 C CA . SER A 1 93 ? 16.320 7.984 -14.350 1.00 98.00 93 SER A CA 1
ATOM 757 C C . SER A 1 93 ? 15.939 6.671 -13.659 1.00 98.00 93 SER A C 1
ATOM 759 O O . SER A 1 93 ? 15.264 6.682 -12.627 1.00 98.00 93 SER A O 1
ATOM 761 N N . LYS A 1 94 ? 16.447 5.540 -14.165 1.00 98.50 94 LYS A N 1
ATOM 762 C CA . LYS A 1 94 ? 16.254 4.214 -13.573 1.00 98.50 94 LYS A CA 1
ATOM 763 C C . LYS A 1 94 ? 16.776 4.157 -12.137 1.00 98.50 94 LYS A C 1
ATOM 765 O O . LYS A 1 94 ? 16.042 3.726 -11.258 1.00 98.50 94 LYS A O 1
ATOM 770 N N . SER A 1 95 ? 17.990 4.650 -11.886 1.00 98.25 95 SER A N 1
ATOM 771 C CA . SER A 1 95 ? 18.574 4.703 -10.535 1.00 98.25 95 SER A CA 1
ATOM 772 C C . SER A 1 95 ? 17.684 5.472 -9.546 1.00 98.25 95 SER A C 1
ATOM 774 O O . SER A 1 95 ? 17.414 5.007 -8.436 1.00 98.25 95 SER A O 1
ATOM 776 N N . PHE A 1 96 ? 17.139 6.617 -9.969 1.00 98.12 96 PHE A N 1
ATOM 777 C CA . PHE A 1 96 ? 16.199 7.391 -9.155 1.00 98.12 96 PHE A CA 1
ATOM 778 C C . PHE A 1 96 ? 14.883 6.640 -8.894 1.00 98.12 96 PHE A C 1
ATOM 780 O O . PHE A 1 96 ? 14.358 6.659 -7.777 1.00 98.12 96 PHE A O 1
ATOM 787 N N . MET A 1 97 ? 14.336 5.971 -9.912 1.00 98.50 97 MET A N 1
ATOM 788 C CA . MET A 1 97 ? 13.133 5.153 -9.760 1.00 98.50 97 MET A CA 1
ATOM 789 C C . MET A 1 97 ? 13.357 3.980 -8.803 1.00 98.50 97 MET A C 1
ATOM 791 O O . MET A 1 97 ? 12.517 3.763 -7.932 1.00 98.50 97 MET A O 1
ATOM 795 N N . ASP A 1 98 ? 14.488 3.282 -8.909 1.00 98.56 98 ASP A N 1
ATOM 796 C CA . ASP A 1 98 ? 14.847 2.166 -8.029 1.00 98.56 98 ASP A CA 1
ATOM 797 C C . ASP A 1 98 ? 14.943 2.629 -6.565 1.00 98.56 98 ASP A C 1
ATOM 799 O O . ASP A 1 98 ? 14.382 1.987 -5.674 1.00 98.56 98 ASP A O 1
ATOM 803 N N . MET A 1 99 ? 15.553 3.793 -6.310 1.00 98.38 99 MET A N 1
ATOM 804 C CA . MET A 1 99 ? 15.598 4.391 -4.970 1.00 98.38 99 MET A CA 1
ATOM 805 C C . MET A 1 99 ? 14.192 4.687 -4.430 1.00 98.38 99 MET A C 1
ATOM 807 O O . MET A 1 99 ? 13.876 4.348 -3.290 1.00 98.38 99 MET A O 1
ATOM 811 N N . ARG A 1 100 ? 13.310 5.262 -5.257 1.00 98.50 100 ARG A N 1
ATOM 812 C CA . ARG A 1 100 ? 11.925 5.547 -4.854 1.00 98.50 100 ARG A CA 1
ATOM 813 C C . ARG A 1 100 ? 11.123 4.275 -4.576 1.00 98.50 100 ARG A C 1
ATOM 815 O O . ARG A 1 100 ? 10.334 4.256 -3.634 1.00 98.50 100 ARG A O 1
ATOM 822 N N . VAL A 1 101 ? 11.335 3.210 -5.349 1.00 98.69 101 VAL A N 1
ATOM 823 C CA . VAL A 1 101 ? 10.725 1.896 -5.097 1.00 98.69 101 VAL A CA 1
ATOM 824 C C . VAL A 1 101 ? 11.198 1.324 -3.760 1.00 98.69 101 VAL A C 1
ATOM 826 O O . VAL A 1 101 ? 10.369 0.832 -2.994 1.00 98.69 101 VAL A O 1
ATOM 829 N N . GLN A 1 102 ? 12.489 1.428 -3.434 1.00 98.69 102 GLN A N 1
ATOM 830 C CA . GLN A 1 102 ? 13.018 0.980 -2.140 1.00 98.69 102 GLN A CA 1
ATOM 831 C C . GLN A 1 102 ? 12.390 1.744 -0.967 1.00 98.69 102 GLN A C 1
ATOM 833 O O . GLN A 1 102 ? 11.940 1.117 -0.007 1.00 98.69 102 GLN A O 1
ATOM 838 N N . THR A 1 103 ? 12.289 3.076 -1.057 1.00 98.62 103 THR A N 1
ATOM 839 C CA . THR A 1 103 ? 11.635 3.900 -0.025 1.00 98.62 103 THR A CA 1
ATOM 840 C C . THR A 1 103 ? 10.176 3.498 0.179 1.00 98.62 103 THR A C 1
ATOM 842 O O . THR A 1 103 ? 9.780 3.198 1.303 1.00 98.62 103 THR A O 1
ATOM 845 N N . LEU A 1 104 ? 9.392 3.412 -0.901 1.00 98.69 104 LEU A N 1
ATOM 846 C CA . LEU A 1 104 ? 7.978 3.029 -0.822 1.00 98.69 104 LEU A CA 1
ATOM 847 C C . LEU A 1 104 ? 7.789 1.603 -0.291 1.00 98.69 104 LEU A C 1
ATOM 849 O O . LEU A 1 104 ? 6.825 1.330 0.420 1.00 98.69 104 LEU A O 1
ATOM 853 N N . THR A 1 105 ? 8.706 0.689 -0.614 1.00 98.62 105 THR A N 1
ATOM 854 C CA . THR A 1 105 ? 8.674 -0.684 -0.093 1.00 98.62 105 THR A CA 1
ATOM 855 C C . THR A 1 105 ? 8.848 -0.688 1.423 1.00 98.62 105 THR A C 1
ATOM 857 O O . THR A 1 105 ? 8.044 -1.304 2.121 1.00 98.62 105 THR A O 1
ATOM 860 N N . LYS A 1 106 ? 9.825 0.068 1.938 1.00 98.69 106 LYS A N 1
ATOM 861 C CA . LYS A 1 106 ? 10.064 0.199 3.378 1.00 98.69 106 LYS A CA 1
ATOM 862 C C . LYS A 1 106 ? 8.870 0.828 4.107 1.00 98.69 106 LYS A C 1
ATOM 864 O O . LYS A 1 106 ? 8.425 0.300 5.121 1.00 98.69 106 LYS A O 1
ATOM 869 N N . GLU A 1 107 ? 8.309 1.913 3.575 1.00 98.50 107 GLU A N 1
ATOM 870 C CA . GLU A 1 107 ? 7.114 2.549 4.151 1.00 98.50 107 GLU A CA 1
ATOM 871 C C . GLU A 1 107 ? 5.921 1.580 4.200 1.00 98.50 107 GLU A C 1
ATOM 873 O O . GLU A 1 107 ? 5.190 1.524 5.190 1.00 98.50 107 GLU A O 1
ATOM 878 N N . ASN A 1 108 ? 5.740 0.763 3.159 1.00 98.62 108 ASN A N 1
ATOM 879 C CA . ASN A 1 108 ? 4.677 -0.238 3.105 1.00 98.62 108 ASN A CA 1
ATOM 880 C C . ASN A 1 108 ? 4.869 -1.343 4.164 1.00 98.62 108 ASN A C 1
ATOM 882 O O . ASN A 1 108 ? 3.903 -1.773 4.795 1.00 98.62 108 ASN A O 1
ATOM 886 N N . GLU A 1 109 ? 6.106 -1.781 4.410 1.00 98.69 109 GLU A N 1
ATOM 887 C CA . GLU A 1 109 ? 6.428 -2.722 5.493 1.00 98.69 109 GLU A CA 1
ATOM 888 C C . GLU A 1 109 ? 6.126 -2.133 6.879 1.00 98.69 109 GLU A C 1
ATOM 890 O O . GLU A 1 109 ? 5.499 -2.799 7.707 1.00 98.69 109 GLU A O 1
ATOM 895 N N . GLU A 1 110 ? 6.484 -0.869 7.119 1.00 98.62 110 GLU A N 1
ATOM 896 C CA . GLU A 1 110 ? 6.184 -0.173 8.376 1.00 98.62 110 GLU A CA 1
ATOM 897 C C . GLU A 1 110 ? 4.670 -0.043 8.616 1.00 98.62 110 GLU A C 1
ATOM 899 O O . GLU A 1 110 ? 4.184 -0.283 9.726 1.00 98.62 110 GLU A O 1
ATOM 904 N N . ILE A 1 111 ? 3.900 0.297 7.576 1.00 98.62 111 ILE A N 1
ATOM 905 C CA . ILE A 1 111 ? 2.434 0.382 7.653 1.00 98.62 111 ILE A CA 1
ATOM 906 C C . ILE A 1 111 ? 1.827 -0.993 7.949 1.00 98.62 111 ILE A C 1
ATOM 908 O O . ILE A 1 111 ? 0.966 -1.097 8.826 1.00 98.62 111 ILE A O 1
ATOM 912 N N . LYS A 1 112 ? 2.289 -2.059 7.282 1.00 98.69 112 LYS A N 1
ATOM 913 C CA . LYS A 1 112 ? 1.847 -3.434 7.574 1.00 98.69 112 LYS A CA 1
ATOM 914 C C . LYS A 1 112 ? 2.116 -3.816 9.030 1.00 98.69 112 LYS A C 1
ATOM 916 O O . LYS A 1 112 ? 1.230 -4.376 9.673 1.00 98.69 112 LYS A O 1
ATOM 921 N N . GLY A 1 113 ? 3.284 -3.457 9.567 1.00 98.69 113 GLY A N 1
ATOM 922 C CA . GLY A 1 113 ? 3.616 -3.662 10.979 1.00 98.69 113 GLY A CA 1
ATOM 923 C C . GLY A 1 113 ? 2.624 -2.974 11.923 1.00 98.69 113 GLY A C 1
ATOM 924 O O . GLY A 1 113 ? 2.080 -3.615 12.823 1.00 98.69 113 GLY A O 1
ATOM 925 N N . LYS A 1 114 ? 2.303 -1.698 11.671 1.00 98.69 114 LYS A N 1
ATOM 926 C CA . LYS A 1 114 ? 1.312 -0.943 12.465 1.00 98.69 114 LYS A CA 1
ATOM 927 C C . LYS A 1 114 ? -0.093 -1.542 12.384 1.00 98.69 114 LYS A C 1
ATOM 929 O O . LYS A 1 114 ? -0.794 -1.583 13.392 1.00 98.69 114 LYS A O 1
ATOM 934 N N . ILE A 1 115 ? -0.505 -2.022 11.209 1.00 98.69 115 ILE A N 1
ATOM 935 C CA . ILE A 1 115 ? -1.801 -2.697 11.031 1.00 98.69 115 ILE A CA 1
ATOM 936 C C . ILE A 1 115 ? -1.872 -3.955 11.903 1.00 98.69 115 ILE A C 1
ATOM 938 O O . ILE A 1 115 ? -2.865 -4.151 12.602 1.00 98.69 115 ILE A O 1
ATOM 942 N N . MET A 1 116 ? -0.819 -4.778 11.911 1.00 98.62 116 MET A N 1
ATOM 943 C CA . MET A 1 116 ? -0.770 -5.984 12.743 1.00 98.62 116 MET A CA 1
ATOM 944 C C . MET A 1 116 ? -0.812 -5.654 14.241 1.00 98.62 116 MET A C 1
ATOM 946 O O . MET A 1 116 ? -1.530 -6.309 14.992 1.00 98.62 116 MET A O 1
ATOM 950 N N . GLU A 1 117 ? -0.090 -4.621 14.687 1.00 98.62 117 GLU A N 1
ATOM 951 C CA . GLU A 1 117 ? -0.116 -4.184 16.088 1.00 98.62 117 GLU A CA 1
ATOM 952 C C . GLU A 1 117 ? -1.515 -3.710 16.518 1.00 98.62 117 GLU A C 1
ATOM 954 O O . GLU A 1 117 ? -2.004 -4.083 17.588 1.00 98.62 117 GLU A O 1
ATOM 959 N N . LEU A 1 118 ? -2.181 -2.911 15.678 1.00 98.69 118 LEU A N 1
ATOM 960 C CA . LEU A 1 118 ? -3.536 -2.427 15.947 1.00 98.69 118 LEU A CA 1
ATOM 961 C C . LEU A 1 118 ? -4.569 -3.560 15.956 1.00 98.69 118 LEU A C 1
ATOM 963 O O . LEU A 1 118 ? -5.463 -3.543 16.800 1.00 98.69 118 LEU A O 1
ATOM 967 N N . ASP A 1 119 ? -4.436 -4.560 15.081 1.00 98.62 119 ASP A N 1
ATOM 968 C CA . ASP A 1 119 ? -5.291 -5.754 15.086 1.00 98.62 119 ASP A CA 1
ATOM 969 C C . ASP A 1 119 ? -5.136 -6.557 16.391 1.00 98.62 119 ASP A C 1
ATOM 971 O O . ASP A 1 119 ? -6.131 -6.944 17.009 1.00 98.62 119 ASP A O 1
ATOM 975 N N . ILE A 1 120 ? -3.900 -6.731 16.877 1.00 98.69 120 ILE A N 1
ATOM 976 C CA . ILE A 1 120 ? -3.628 -7.382 18.168 1.00 98.69 120 ILE A CA 1
ATOM 977 C C . ILE A 1 120 ? -4.281 -6.601 19.317 1.00 98.69 120 ILE A C 1
ATOM 979 O O . ILE A 1 120 ? -5.004 -7.193 20.122 1.00 98.69 120 ILE A O 1
ATOM 983 N N . LYS A 1 121 ? -4.082 -5.277 19.381 1.00 98.69 121 LYS A N 1
ATOM 984 C CA . LYS A 1 121 ? -4.692 -4.423 20.418 1.00 98.69 121 LYS A CA 1
ATOM 985 C C . LYS A 1 121 ? -6.218 -4.452 20.359 1.00 98.69 121 LYS A C 1
ATOM 987 O O . LYS A 1 121 ? -6.875 -4.537 21.392 1.00 98.69 121 LYS A O 1
ATOM 992 N N . SER A 1 122 ? -6.796 -4.431 19.159 1.00 98.44 122 SER A N 1
ATOM 993 C CA . SER A 1 122 ? -8.247 -4.518 18.969 1.00 98.44 122 SER A CA 1
ATOM 994 C C . SER A 1 122 ? -8.814 -5.821 19.539 1.00 98.44 122 SER A C 1
ATOM 996 O O . SER A 1 122 ? -9.778 -5.795 20.306 1.00 98.44 122 SER A O 1
ATOM 998 N N . LYS A 1 123 ? -8.169 -6.958 19.247 1.00 98.62 123 LYS A N 1
ATOM 999 C CA . LYS A 1 123 ? -8.551 -8.268 19.797 1.00 98.62 123 LYS A CA 1
ATOM 1000 C C . LYS A 1 123 ? -8.440 -8.313 21.322 1.00 98.62 123 LYS A C 1
ATOM 1002 O O . LYS A 1 123 ? -9.319 -8.882 21.969 1.00 98.62 123 LYS A O 1
ATOM 1007 N N . GLN A 1 124 ? -7.407 -7.694 21.896 1.00 98.62 124 GLN A N 1
ATOM 1008 C CA . GLN A 1 124 ? -7.241 -7.580 23.349 1.00 98.62 124 GLN A CA 1
ATOM 1009 C C . GLN A 1 124 ? -8.384 -6.781 23.986 1.00 98.62 124 GLN A C 1
ATOM 1011 O O . GLN A 1 124 ? -9.065 -7.304 24.867 1.00 98.62 124 GLN A O 1
ATOM 1016 N N . TYR A 1 125 ? -8.677 -5.576 23.486 1.00 98.50 125 TYR A N 1
ATOM 1017 C CA . TYR A 1 125 ? -9.786 -4.763 23.999 1.00 98.50 125 TYR A CA 1
ATOM 1018 C C . TYR A 1 125 ? -11.143 -5.455 23.856 1.00 98.50 125 TYR A C 1
ATOM 1020 O O . TYR A 1 125 ? -11.996 -5.348 24.737 1.00 98.50 125 TYR A O 1
ATOM 1028 N N . PHE A 1 126 ? -11.352 -6.195 22.767 1.00 98.06 126 PHE A N 1
ATOM 1029 C CA . PHE A 1 126 ? -12.570 -6.976 22.583 1.00 98.06 126 PHE A CA 1
ATOM 1030 C C . PHE A 1 126 ? -12.705 -8.083 23.640 1.00 98.06 126 PHE A C 1
ATOM 1032 O O . PHE A 1 126 ? -13.781 -8.258 24.217 1.00 98.06 126 PHE A O 1
ATOM 1039 N N . ALA A 1 127 ? -11.618 -8.799 23.938 1.00 98.50 127 ALA A N 1
ATOM 1040 C CA . ALA A 1 127 ? -11.599 -9.822 24.980 1.00 98.50 127 ALA A CA 1
ATOM 1041 C C . ALA A 1 127 ? -11.855 -9.227 26.377 1.00 98.50 127 ALA A C 1
ATOM 1043 O O . ALA A 1 127 ? -12.682 -9.753 27.122 1.00 98.50 127 ALA A O 1
ATOM 1044 N N . GLU A 1 128 ? -11.210 -8.106 26.708 1.00 98.50 128 GLU A N 1
ATOM 1045 C CA . GLU A 1 128 ? -11.419 -7.387 27.971 1.00 98.50 128 GLU A CA 1
ATOM 1046 C C . GLU A 1 128 ? -12.862 -6.891 28.117 1.00 98.50 128 GLU A C 1
ATOM 1048 O O . GLU A 1 128 ? -13.486 -7.095 29.159 1.00 98.50 128 GLU A O 1
ATOM 1053 N N . CYS A 1 129 ? -13.437 -6.309 27.060 1.00 98.19 129 CYS A N 1
ATOM 1054 C CA . CYS A 1 129 ? -14.826 -5.854 27.056 1.00 98.19 129 CYS A CA 1
ATOM 1055 C C . CYS A 1 129 ? -15.808 -7.014 27.277 1.00 98.19 129 CYS A C 1
ATOM 1057 O O . CYS A 1 129 ? -16.755 -6.886 28.056 1.00 98.19 129 CYS A O 1
ATOM 1059 N N . ASN A 1 130 ? -15.582 -8.159 26.626 1.00 98.25 130 ASN A N 1
ATOM 1060 C CA . ASN A 1 130 ? -16.419 -9.343 26.817 1.00 98.25 130 ASN A CA 1
ATOM 1061 C C . ASN A 1 130 ? -16.312 -9.895 28.240 1.00 98.25 130 ASN A C 1
ATOM 1063 O O . ASN A 1 130 ? -17.338 -10.213 28.840 1.00 98.25 130 ASN A O 1
ATOM 1067 N N . LYS A 1 131 ? -15.099 -9.943 28.804 1.00 98.50 131 LYS A N 1
ATOM 1068 C CA . LYS A 1 131 ? -14.883 -10.349 30.195 1.00 98.50 131 LYS A CA 1
ATOM 1069 C C . LYS A 1 131 ? -15.612 -9.418 31.169 1.00 98.50 131 LYS A C 1
ATOM 1071 O O . LYS A 1 131 ? -16.362 -9.897 32.012 1.00 98.50 131 LYS A O 1
ATOM 1076 N N . ALA A 1 132 ? -15.482 -8.102 31.000 1.00 98.19 132 ALA A N 1
ATOM 1077 C CA . ALA A 1 132 ? -16.169 -7.122 31.841 1.00 98.19 132 ALA A CA 1
ATOM 1078 C C . ALA A 1 132 ? -17.703 -7.243 31.753 1.00 98.19 132 ALA A C 1
ATOM 1080 O O . ALA A 1 132 ? -18.395 -7.172 32.768 1.00 98.19 132 ALA A O 1
ATOM 1081 N N . LYS A 1 133 ? -18.253 -7.482 30.553 1.00 98.31 133 LYS A N 1
ATOM 1082 C CA . LYS A 1 133 ? -19.691 -7.746 30.368 1.00 98.31 133 LYS A CA 1
ATOM 1083 C C . LYS A 1 133 ? -20.141 -9.015 31.089 1.00 98.31 133 LYS A C 1
ATOM 1085 O O . LYS A 1 133 ? -21.205 -9.006 31.707 1.00 98.31 133 LYS A O 1
ATOM 1090 N N . GLN A 1 134 ? -19.348 -10.085 31.021 1.00 98.38 134 GLN A N 1
ATOM 1091 C CA . GLN A 1 134 ? -19.639 -11.330 31.728 1.00 98.38 134 GLN A CA 1
ATOM 1092 C C . GLN A 1 134 ? -19.627 -11.119 33.248 1.00 98.38 134 GLN A C 1
ATOM 1094 O O . GLN A 1 134 ? -20.589 -11.484 33.919 1.00 98.38 134 GLN A O 1
ATOM 1099 N N . GLU A 1 135 ? -18.594 -10.470 33.788 1.00 98.44 135 GLU A N 1
ATOM 1100 C CA . GLU A 1 135 ? -18.480 -10.178 35.224 1.00 98.44 135 GLU A CA 1
ATOM 1101 C C . GLU A 1 135 ? -19.630 -9.290 35.729 1.00 98.44 135 GLU A C 1
ATOM 1103 O O . GLU A 1 135 ? -20.177 -9.528 36.812 1.00 98.44 135 GLU A O 1
ATOM 1108 N N . ALA A 1 136 ? -20.049 -8.299 34.935 1.00 98.44 136 ALA A N 1
ATOM 1109 C CA . ALA A 1 136 ? -21.200 -7.454 35.243 1.00 98.44 136 ALA A CA 1
ATOM 1110 C C . ALA A 1 136 ? -22.516 -8.250 35.256 1.00 98.44 136 ALA A C 1
ATOM 1112 O O . ALA A 1 136 ? -23.317 -8.096 36.180 1.00 98.44 136 ALA A O 1
ATOM 1113 N N . ALA A 1 137 ? -22.729 -9.133 34.275 1.00 98.19 137 ALA A N 1
ATOM 1114 C CA . ALA A 1 137 ? -23.905 -10.002 34.225 1.00 98.19 137 ALA A CA 1
ATOM 1115 C C . ALA A 1 137 ? -23.944 -10.985 35.407 1.00 98.19 137 ALA A C 1
ATOM 1117 O O . ALA A 1 137 ? -24.991 -11.167 36.029 1.00 98.19 137 ALA A O 1
ATOM 1118 N N . GLU A 1 138 ? -22.804 -11.580 35.766 1.00 98.31 138 GLU A N 1
ATOM 1119 C CA . GLU A 1 138 ? -22.692 -12.471 36.923 1.00 98.31 138 GLU A CA 1
ATOM 1120 C C . GLU A 1 138 ? -22.936 -11.745 38.247 1.00 98.31 138 GLU A C 1
ATOM 1122 O O . GLU A 1 138 ? -23.597 -12.289 39.133 1.00 98.31 138 GLU A O 1
ATOM 1127 N N . THR A 1 139 ? -22.418 -10.524 38.388 1.00 97.69 139 THR A N 1
ATOM 1128 C CA . THR A 1 139 ? -22.631 -9.694 39.581 1.00 97.69 139 THR A CA 1
ATOM 1129 C C . THR A 1 139 ? -24.092 -9.291 39.702 1.00 97.69 139 THR A C 1
ATOM 1131 O O . THR A 1 139 ? -24.666 -9.441 40.776 1.00 97.69 139 THR A O 1
ATOM 1134 N N . LYS A 1 140 ? -24.726 -8.874 38.598 1.00 96.50 140 LYS A N 1
ATOM 1135 C CA . LYS A 1 140 ? -26.162 -8.585 38.570 1.00 96.50 140 LYS A CA 1
ATOM 1136 C C . LYS A 1 140 ? -26.983 -9.803 38.997 1.00 96.50 140 LYS A C 1
ATOM 1138 O O . LYS A 1 140 ? -27.793 -9.685 39.906 1.00 96.50 140 LYS A O 1
ATOM 1143 N N . ARG A 1 141 ? -26.710 -10.983 38.422 1.00 97.50 141 ARG A N 1
ATOM 1144 C CA . ARG A 1 141 ? -27.386 -12.236 38.804 1.00 97.50 141 ARG A CA 1
ATOM 1145 C C . ARG A 1 141 ? -27.245 -12.522 40.303 1.00 97.50 141 ARG A C 1
ATOM 1147 O O . ARG A 1 141 ? -28.233 -12.846 40.952 1.00 97.50 141 ARG A O 1
ATOM 1154 N N . ARG A 1 142 ? -26.036 -12.382 40.863 1.00 97.81 142 ARG A N 1
ATOM 1155 C CA . ARG A 1 142 ? -25.788 -12.576 42.304 1.00 97.81 142 ARG A CA 1
ATOM 1156 C C . ARG A 1 142 ? -26.560 -11.573 43.167 1.00 97.81 142 ARG A C 1
ATOM 1158 O O . ARG A 1 142 ? -27.092 -11.964 44.203 1.00 97.81 142 ARG A O 1
ATOM 1165 N N . SER A 1 143 ? -26.637 -10.310 42.751 1.00 95.25 143 SER A N 1
ATOM 1166 C CA . SER A 1 143 ? -27.430 -9.287 43.443 1.00 95.25 143 SER A CA 1
ATOM 1167 C C . SER A 1 143 ? -28.927 -9.599 43.398 1.00 95.25 143 SER A C 1
ATOM 1169 O O . SER A 1 143 ? -29.577 -9.563 44.440 1.00 95.25 143 SER A O 1
ATOM 1171 N N . ASP A 1 144 ? -29.460 -9.978 42.235 1.00 93.94 144 ASP A N 1
ATOM 1172 C CA . ASP A 1 144 ? -30.872 -10.350 42.066 1.00 93.94 144 ASP A CA 1
ATOM 1173 C C . ASP A 1 144 ? -31.238 -11.573 42.939 1.00 93.94 144 ASP A C 1
ATOM 1175 O O . ASP A 1 144 ? -32.291 -11.605 43.586 1.00 93.94 144 ASP A O 1
ATOM 1179 N N . GLU A 1 145 ? -30.340 -12.563 43.024 1.00 96.19 145 GLU A N 1
ATOM 1180 C CA . GLU A 1 145 ? -30.476 -13.735 43.902 1.00 96.19 145 GLU A CA 1
ATOM 1181 C C . GLU A 1 145 ? -30.469 -13.356 45.386 1.00 96.19 145 GLU A C 1
ATOM 1183 O O . GLU A 1 145 ? -31.304 -13.843 46.151 1.00 96.19 145 GLU A O 1
ATOM 1188 N N . PHE A 1 146 ? -29.560 -12.468 45.798 1.00 95.88 146 PHE A N 1
ATOM 1189 C CA . PHE A 1 146 ? -29.496 -11.969 47.171 1.00 95.88 146 PHE A CA 1
ATOM 1190 C C . PHE A 1 146 ? -30.772 -11.213 47.560 1.00 95.88 146 PHE A C 1
ATOM 1192 O O . PHE A 1 146 ? -31.362 -11.506 48.601 1.00 95.88 146 PHE A O 1
ATOM 1199 N N . ILE A 1 147 ? -31.239 -10.299 46.705 1.00 95.12 147 ILE A N 1
ATOM 1200 C CA . ILE A 1 147 ? -32.485 -9.547 46.909 1.00 95.12 147 ILE A CA 1
ATOM 1201 C C . ILE A 1 147 ? -33.661 -10.509 47.063 1.00 95.12 147 ILE A C 1
ATOM 1203 O O . ILE A 1 147 ? -34.414 -10.407 48.029 1.00 95.12 147 ILE A O 1
ATOM 1207 N N . SER A 1 148 ? -33.782 -11.486 46.162 1.00 94.00 148 SER A N 1
ATOM 1208 C CA . SER A 1 148 ? -34.845 -12.496 46.215 1.00 94.00 148 SER A CA 1
ATOM 1209 C C . SER A 1 148 ? -34.790 -13.311 47.511 1.00 94.00 148 SER A C 1
ATOM 1211 O O . SER A 1 148 ? -35.818 -13.561 48.140 1.00 94.00 148 SER A O 1
ATOM 1213 N N . ALA A 1 149 ? -33.591 -13.706 47.953 1.00 95.69 149 ALA A N 1
ATOM 1214 C CA . ALA A 1 149 ? -33.406 -14.437 49.203 1.00 95.69 149 ALA A CA 1
ATOM 1215 C C . ALA A 1 149 ? -33.836 -13.613 50.429 1.00 95.69 149 ALA A C 1
ATOM 1217 O O . ALA A 1 149 ? -34.513 -14.146 51.312 1.00 95.69 149 ALA A O 1
ATOM 1218 N N . VAL A 1 150 ? -33.487 -12.323 50.480 1.00 94.31 150 VAL A N 1
ATOM 1219 C CA . VAL A 1 150 ? -33.890 -11.417 51.568 1.00 94.31 150 VAL A CA 1
ATOM 1220 C C . VAL A 1 150 ? -35.397 -11.159 51.537 1.00 94.31 150 VAL A C 1
ATOM 1222 O O . VAL A 1 150 ? -36.056 -11.335 52.561 1.00 94.31 150 VAL A O 1
ATOM 1225 N N . ALA A 1 151 ? -35.961 -10.821 50.375 1.00 94.25 151 ALA A N 1
ATOM 1226 C CA . ALA A 1 151 ? -37.397 -10.605 50.189 1.00 94.25 151 ALA A CA 1
ATOM 1227 C C . ALA A 1 151 ? -38.216 -11.805 50.697 1.00 94.25 151 ALA A C 1
ATOM 1229 O O . ALA A 1 151 ? -39.145 -11.639 51.490 1.00 94.25 151 ALA A O 1
ATOM 1230 N N . ASN A 1 152 ? -37.790 -13.025 50.346 1.00 93.75 152 ASN A N 1
ATOM 1231 C CA . ASN A 1 152 ? -38.404 -14.266 50.818 1.00 93.75 152 ASN A CA 1
ATOM 1232 C C . ASN A 1 152 ? -38.307 -14.439 52.341 1.00 93.75 152 ASN A C 1
ATOM 1234 O O . ASN A 1 152 ? -39.264 -14.886 52.970 1.00 93.75 152 ASN A O 1
ATOM 1238 N N . LYS A 1 153 ? -37.174 -14.085 52.965 1.00 93.38 153 LYS A N 1
ATOM 1239 C CA . LYS A 1 153 ? -37.012 -14.171 54.428 1.00 93.38 153 LYS A CA 1
ATOM 1240 C C . LYS A 1 153 ? -37.897 -13.183 55.184 1.00 93.38 153 LYS A C 1
ATOM 1242 O O . LYS A 1 153 ? -38.338 -13.511 56.282 1.00 93.38 153 LYS A O 1
ATOM 1247 N N . VAL A 1 154 ? -38.162 -12.013 54.608 1.00 90.81 154 VAL A N 1
ATOM 1248 C CA . VAL A 1 154 ? -39.018 -10.974 55.207 1.00 90.81 154 VAL A CA 1
ATOM 1249 C C . VAL A 1 154 ? -40.483 -11.109 54.756 1.00 90.81 154 VAL A C 1
ATOM 1251 O O . VAL A 1 154 ? -41.355 -10.434 55.287 1.00 90.81 154 VAL A O 1
ATOM 1254 N N . SER A 1 155 ? -40.787 -12.032 53.836 1.00 91.56 155 SER A N 1
ATOM 1255 C CA . SER A 1 155 ? -42.125 -12.221 53.247 1.00 91.56 155 SER A CA 1
ATOM 1256 C C . SER A 1 155 ? -42.665 -10.962 52.548 1.00 91.56 155 SER A C 1
ATOM 1258 O O . SER A 1 155 ? -43.851 -10.651 52.634 1.00 91.56 155 SER A O 1
ATOM 1260 N N . VAL A 1 156 ? -41.787 -10.233 51.852 1.00 91.56 156 VAL A N 1
ATOM 1261 C CA . VAL A 1 156 ? -42.118 -9.015 51.095 1.00 91.56 156 VAL A CA 1
ATOM 1262 C C . VAL A 1 156 ? -42.076 -9.318 49.599 1.00 91.56 156 VAL A C 1
ATOM 1264 O O . VAL A 1 156 ? -41.113 -9.903 49.110 1.00 91.56 156 VAL A O 1
ATOM 1267 N N . ASN A 1 157 ? -43.107 -8.906 48.859 1.00 90.44 157 ASN A N 1
ATOM 1268 C CA . ASN A 1 157 ? -43.101 -8.978 47.401 1.00 90.44 157 ASN A CA 1
ATOM 1269 C C . ASN A 1 157 ? -42.420 -7.733 46.824 1.00 90.44 157 ASN A C 1
ATOM 1271 O O . ASN A 1 157 ? -42.904 -6.628 47.031 1.00 90.44 157 ASN A O 1
ATOM 1275 N N . VAL A 1 158 ? -41.329 -7.927 46.086 1.00 90.94 158 VAL A N 1
ATOM 1276 C CA . VAL A 1 158 ? -40.556 -6.844 45.450 1.00 90.94 158 VAL A CA 1
ATOM 1277 C C . VAL A 1 158 ? -40.790 -6.737 43.939 1.00 90.94 158 VAL A C 1
ATOM 1279 O O . VAL A 1 158 ? -40.104 -5.989 43.246 1.00 90.94 158 VAL A O 1
ATOM 1282 N N . ALA A 1 159 ? -41.722 -7.521 43.389 1.00 88.06 159 ALA A N 1
ATOM 1283 C CA . ALA A 1 159 ? -41.974 -7.541 41.955 1.00 88.06 159 ALA A CA 1
ATOM 1284 C C . ALA A 1 159 ? -42.514 -6.188 41.461 1.00 88.06 159 ALA A C 1
ATOM 1286 O O . ALA A 1 159 ? -43.580 -5.751 41.885 1.00 88.06 159 ALA A O 1
ATOM 1287 N N . GLY A 1 160 ? -41.800 -5.572 40.514 1.00 84.75 160 GLY A N 1
ATOM 1288 C CA . GLY A 1 160 ? -42.179 -4.289 39.911 1.00 84.75 160 GLY A CA 1
ATOM 1289 C C . GLY A 1 160 ? -41.627 -3.056 40.628 1.00 84.75 160 GLY A C 1
ATOM 1290 O O . GLY A 1 160 ? -41.809 -1.951 40.123 1.00 84.75 160 GLY A O 1
ATOM 1291 N N . GLU A 1 161 ? -40.918 -3.233 41.744 1.00 89.25 161 GLU A N 1
ATOM 1292 C CA . GLU A 1 161 ? -40.279 -2.126 42.454 1.00 89.25 161 GLU A CA 1
ATOM 1293 C C . GLU A 1 161 ? -39.005 -1.668 41.736 1.00 89.25 161 GLU A C 1
ATOM 1295 O O . GLU A 1 161 ? -38.172 -2.481 41.329 1.00 89.25 161 GLU A O 1
ATOM 1300 N N . ALA A 1 162 ? -38.858 -0.349 41.575 1.00 87.00 162 ALA A N 1
ATOM 1301 C CA . ALA A 1 162 ? -37.717 0.251 40.883 1.00 87.00 162 ALA A CA 1
ATOM 1302 C C . ALA A 1 162 ? -36.401 0.067 41.658 1.00 87.00 162 ALA A C 1
ATOM 1304 O O . ALA A 1 162 ? -35.360 -0.163 41.044 1.00 87.00 162 ALA A O 1
ATOM 1305 N N . ASP A 1 163 ? -36.468 0.124 42.992 1.00 92.38 163 ASP A N 1
ATOM 1306 C CA . ASP A 1 163 ? -35.376 -0.231 43.901 1.00 92.38 163 ASP A CA 1
ATOM 1307 C C . ASP A 1 163 ? -35.877 -1.240 44.953 1.00 92.38 163 ASP A C 1
ATOM 1309 O O . ASP A 1 163 ? -36.430 -0.861 45.992 1.00 92.38 163 ASP A O 1
ATOM 1313 N N . PRO A 1 164 ? -35.716 -2.547 44.682 1.00 92.94 164 PRO A N 1
ATOM 1314 C CA . PRO A 1 164 ? -36.148 -3.601 45.591 1.00 92.94 164 PRO A CA 1
ATOM 1315 C C . PRO A 1 164 ? -35.503 -3.542 46.981 1.00 92.94 164 PRO A C 1
ATOM 1317 O O . PRO A 1 164 ? -36.140 -3.939 47.955 1.00 92.94 164 PRO A O 1
ATOM 1320 N N . LEU A 1 165 ? -34.246 -3.092 47.093 1.00 93.25 165 LEU A N 1
ATOM 1321 C CA . LEU A 1 165 ? -33.533 -3.065 48.375 1.00 93.25 165 LEU A CA 1
ATOM 1322 C C . LEU A 1 165 ? -34.070 -1.950 49.264 1.00 93.25 165 LEU A C 1
ATOM 1324 O O . LEU A 1 165 ? -34.412 -2.217 50.417 1.00 93.25 165 LEU A O 1
ATOM 1328 N N . ASP A 1 166 ? -34.204 -0.741 48.721 1.00 94.12 166 ASP A N 1
ATOM 1329 C CA . ASP A 1 166 ? -34.784 0.389 49.451 1.00 94.12 166 ASP A CA 1
ATOM 1330 C C . ASP A 1 166 ? -36.228 0.095 49.878 1.00 94.12 166 ASP A C 1
ATOM 1332 O O . ASP A 1 166 ? -36.622 0.392 51.012 1.00 94.12 166 ASP A O 1
ATOM 1336 N N . TYR A 1 167 ? -37.006 -0.574 49.021 1.00 94.31 167 TYR A N 1
ATOM 1337 C CA . TYR A 1 167 ? -38.359 -1.008 49.367 1.00 94.31 167 TYR A CA 1
ATOM 1338 C C . TYR A 1 167 ? -38.375 -2.001 50.541 1.00 94.31 167 TYR A C 1
ATOM 1340 O O . TYR A 1 167 ? -39.123 -1.807 51.505 1.00 94.31 167 TYR A O 1
ATOM 1348 N N . ILE A 1 168 ? -37.520 -3.035 50.516 1.00 94.44 168 ILE A N 1
ATOM 1349 C CA . ILE A 1 168 ? -37.391 -3.990 51.632 1.00 94.44 168 ILE A CA 1
ATOM 1350 C C . ILE A 1 168 ? -37.013 -3.263 52.928 1.00 94.44 168 ILE A C 1
ATOM 1352 O O . ILE A 1 168 ? -37.596 -3.548 53.977 1.00 94.44 168 ILE A O 1
ATOM 1356 N N . ILE A 1 169 ? -36.056 -2.331 52.874 1.00 94.31 169 ILE A N 1
ATOM 1357 C CA . ILE A 1 169 ? -35.608 -1.559 54.043 1.00 94.31 169 ILE A CA 1
ATOM 1358 C C . ILE A 1 169 ? -36.775 -0.758 54.632 1.00 94.31 169 ILE A C 1
ATOM 1360 O O . ILE A 1 169 ? -37.028 -0.834 55.834 1.00 94.31 169 ILE A O 1
ATOM 1364 N N . SER A 1 170 ? -37.550 -0.071 53.792 1.00 93.56 170 SER A N 1
ATOM 1365 C CA . SER A 1 170 ? -38.727 0.690 54.228 1.00 93.56 170 SER A CA 1
ATOM 1366 C C . SER A 1 170 ? -39.786 -0.194 54.906 1.00 93.56 170 SER A C 1
ATOM 1368 O O . SER A 1 170 ? -40.340 0.148 55.960 1.00 93.56 170 SER A O 1
ATOM 137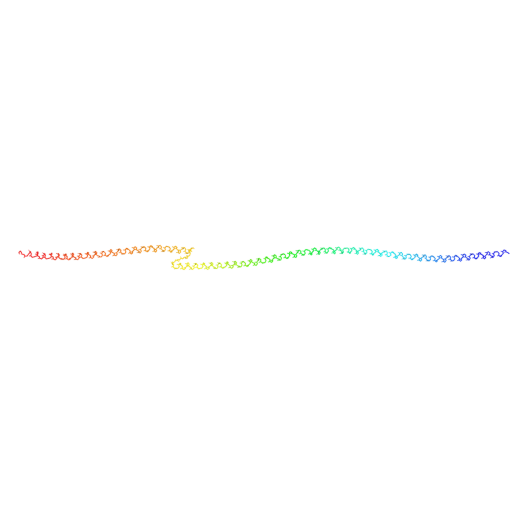0 N N . MET A 1 171 ? -40.032 -1.384 54.351 1.00 93.62 171 MET A N 1
ATOM 1371 C CA . MET A 1 171 ? -40.960 -2.359 54.931 1.00 93.62 171 MET A CA 1
ATOM 1372 C C . MET A 1 171 ? -40.468 -2.909 56.276 1.00 93.62 171 MET A C 1
ATOM 1374 O O . MET A 1 171 ? -41.264 -3.072 57.210 1.00 93.62 171 MET A O 1
ATOM 1378 N N . LEU A 1 172 ? -39.162 -3.154 56.412 1.00 94.12 172 LEU A N 1
ATOM 1379 C CA . LEU A 1 172 ? -38.544 -3.563 57.673 1.00 94.12 172 LEU A CA 1
ATOM 1380 C C . LEU A 1 172 ? -38.667 -2.475 58.739 1.00 94.12 172 LEU A C 1
ATOM 1382 O O . LEU A 1 172 ? -39.098 -2.772 59.852 1.00 94.12 172 LEU A O 1
ATOM 1386 N N . ASP A 1 173 ? -38.366 -1.221 58.405 1.00 95.25 173 ASP A N 1
ATOM 1387 C CA . ASP A 1 173 ? -38.496 -0.090 59.329 1.00 95.25 173 ASP A CA 1
ATOM 1388 C C . ASP A 1 173 ? -39.928 0.062 59.846 1.00 95.25 173 ASP A C 1
ATOM 1390 O O . ASP A 1 173 ? -40.162 0.281 61.040 1.00 95.25 173 ASP A O 1
ATOM 1394 N N . THR A 1 174 ? -40.904 -0.092 58.952 1.00 93.44 174 THR A N 1
ATOM 1395 C CA . THR A 1 174 ? -42.326 -0.045 59.305 1.00 93.44 174 THR A CA 1
ATOM 1396 C C . THR A 1 174 ? -42.690 -1.197 60.246 1.00 93.44 174 THR A C 1
ATOM 1398 O O . THR A 1 174 ? -43.332 -0.985 61.278 1.00 93.44 174 THR A O 1
ATOM 1401 N N . SER A 1 175 ? -42.198 -2.402 59.954 1.00 92.44 175 SER A N 1
ATOM 1402 C CA . SER A 1 175 ? -42.406 -3.592 60.786 1.00 92.44 175 SER A CA 1
ATOM 1403 C C . SER A 1 175 ? -41.762 -3.462 62.172 1.00 92.44 175 SER A C 1
ATOM 1405 O O . SER A 1 175 ? -42.362 -3.855 63.174 1.00 92.44 175 SER A O 1
ATOM 1407 N N . PHE A 1 176 ? -40.567 -2.870 62.269 1.00 94.75 176 PHE A N 1
ATOM 1408 C CA . PHE A 1 176 ? -39.896 -2.617 63.547 1.00 94.75 176 PHE A CA 1
ATOM 1409 C C . PHE A 1 176 ? -40.650 -1.604 64.410 1.00 94.75 176 PHE A C 1
ATOM 1411 O O . PHE A 1 176 ? -40.817 -1.836 65.610 1.00 94.75 176 PHE A O 1
ATOM 1418 N N . LYS A 1 177 ? -41.160 -0.523 63.808 1.00 95.94 177 LYS A N 1
ATOM 1419 C CA . LYS A 1 177 ? -41.993 0.461 64.514 1.00 95.94 177 LYS A CA 1
ATOM 1420 C C . LYS A 1 177 ? -43.260 -0.180 65.081 1.00 95.94 177 LYS A C 1
ATOM 1422 O O . LYS A 1 177 ? -43.582 0.055 66.247 1.00 95.94 177 LYS A O 1
ATOM 1427 N N . GLU A 1 178 ? -43.948 -1.019 64.303 1.00 95.25 178 GLU A N 1
ATOM 1428 C CA . GLU A 1 178 ? -45.153 -1.706 64.786 1.00 95.25 178 GLU A CA 1
ATOM 1429 C C . GLU A 1 178 ? -44.824 -2.731 65.877 1.00 95.25 178 GLU A C 1
ATOM 1431 O O . GLU A 1 178 ? -45.502 -2.772 66.902 1.00 95.25 178 GLU A O 1
ATOM 1436 N N . ARG A 1 179 ? -43.732 -3.496 65.738 1.00 96.06 179 ARG A N 1
ATOM 1437 C CA . ARG A 1 179 ? -43.244 -4.398 66.795 1.00 96.06 179 ARG A CA 1
ATOM 1438 C C . ARG A 1 179 ? -43.017 -3.650 68.110 1.00 96.06 179 ARG A C 1
ATOM 1440 O O . ARG A 1 179 ? -43.436 -4.122 69.167 1.00 96.06 179 ARG A O 1
ATOM 1447 N N . ASP A 1 180 ? -42.358 -2.496 68.063 1.00 97.25 180 ASP A N 1
ATOM 1448 C CA . ASP A 1 180 ? -42.076 -1.701 69.261 1.00 97.25 180 ASP A CA 1
ATOM 1449 C C . ASP A 1 180 ? -43.359 -1.136 69.883 1.00 97.25 180 ASP A C 1
ATOM 1451 O O . ASP A 1 180 ?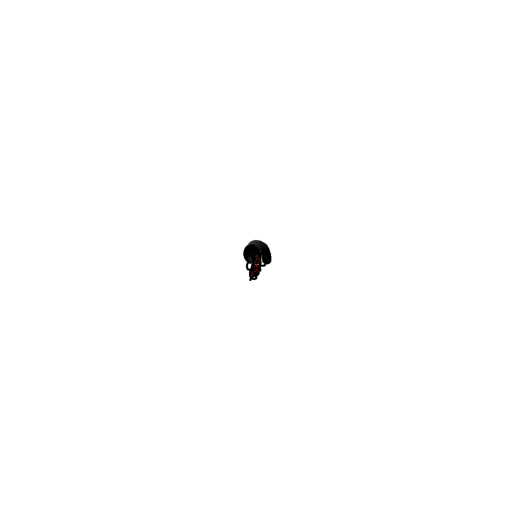 -43.482 -1.081 71.110 1.00 97.25 180 ASP A O 1
ATOM 1455 N N . ARG A 1 181 ? -44.347 -0.773 69.055 1.00 97.44 181 ARG A N 1
ATOM 1456 C CA . ARG A 1 181 ? -45.685 -0.370 69.505 1.00 97.44 181 ARG A CA 1
ATOM 1457 C C . ARG A 1 181 ? -46.410 -1.518 70.206 1.00 97.44 181 ARG A C 1
ATOM 1459 O O . ARG A 1 181 ? -46.872 -1.342 71.332 1.00 97.44 181 ARG A O 1
ATOM 1466 N N . LEU A 1 182 ? -46.448 -2.698 69.588 1.00 97.25 182 LEU A N 1
ATOM 1467 C CA . LEU A 1 182 ? -47.069 -3.899 70.150 1.00 97.25 182 LEU A CA 1
ATOM 1468 C C . LEU A 1 182 ? -46.413 -4.310 71.468 1.00 97.25 182 LEU A C 1
ATOM 1470 O O . LEU A 1 182 ? -47.116 -4.620 72.425 1.00 97.25 182 LEU A O 1
ATOM 1474 N N . LYS A 1 183 ? -45.082 -4.239 71.563 1.00 97.81 183 LYS A N 1
ATOM 1475 C CA . LYS A 1 183 ? -44.355 -4.533 72.803 1.00 97.81 183 LYS A CA 1
ATOM 1476 C C . LYS A 1 183 ? -44.775 -3.605 73.946 1.00 97.81 183 LYS A C 1
ATOM 1478 O O . LYS A 1 183 ? -45.012 -4.079 75.052 1.00 97.81 183 LYS A O 1
ATOM 1483 N N . LYS A 1 184 ? -44.931 -2.303 73.674 1.00 97.19 184 LYS A N 1
ATOM 1484 C CA . LYS A 1 184 ? -45.454 -1.339 74.660 1.00 97.19 184 LYS A CA 1
ATOM 1485 C C . LYS A 1 184 ? -46.893 -1.668 75.069 1.00 97.19 184 LYS A C 1
ATOM 1487 O O . LYS A 1 184 ? -47.201 -1.620 76.255 1.00 97.19 184 LYS A O 1
ATOM 1492 N N . CYS A 1 185 ? -47.755 -2.030 74.116 1.00 97.06 185 CYS A N 1
ATOM 1493 C CA . CYS A 1 185 ? -49.126 -2.455 74.410 1.00 97.06 185 CYS A CA 1
ATOM 1494 C C . CYS A 1 185 ? -49.169 -3.715 75.284 1.00 97.06 185 CYS A C 1
ATOM 1496 O O . CYS A 1 185 ? -49.964 -3.763 76.217 1.00 97.06 185 CYS A O 1
ATOM 1498 N N . ILE A 1 186 ? -48.306 -4.702 75.019 1.00 97.56 186 ILE A N 1
ATOM 1499 C CA . ILE A 1 186 ? -48.186 -5.918 75.836 1.00 97.56 186 ILE A CA 1
ATOM 1500 C C . ILE A 1 186 ? -47.784 -5.557 77.268 1.00 97.56 186 ILE A C 1
ATOM 1502 O O . ILE A 1 186 ? -48.483 -5.959 78.191 1.00 97.56 186 ILE A O 1
ATOM 1506 N N . CYS A 1 187 ? -46.741 -4.742 77.463 1.00 97.31 187 CYS A N 1
ATOM 1507 C CA . CYS A 1 187 ? -46.337 -4.289 78.800 1.00 97.31 187 CYS A CA 1
ATOM 1508 C C . CYS A 1 187 ? -47.488 -3.599 79.555 1.00 97.31 187 CYS A C 1
ATOM 1510 O O . CYS A 1 187 ? -47.751 -3.924 80.710 1.00 97.31 187 CYS A O 1
ATOM 1512 N N . ALA A 1 188 ? -48.216 -2.695 78.892 1.00 96.62 188 ALA A N 1
ATOM 1513 C CA . ALA A 1 188 ? -49.351 -1.999 79.500 1.00 96.62 188 ALA A CA 1
ATOM 1514 C C . ALA A 1 188 ? -50.505 -2.954 79.871 1.00 96.62 188 ALA A C 1
ATOM 1516 O O . ALA A 1 188 ? -51.124 -2.811 80.926 1.00 96.62 188 ALA A O 1
ATOM 1517 N N . LEU A 1 189 ? -50.787 -3.952 79.027 1.00 96.56 189 LEU A N 1
ATOM 1518 C CA . LEU A 1 189 ? -51.773 -4.997 79.315 1.00 96.56 189 LEU A CA 1
ATOM 1519 C C . LEU A 1 189 ? -51.343 -5.871 80.496 1.00 96.56 189 LEU A C 1
ATOM 1521 O O . LEU A 1 189 ? -52.156 -6.146 81.373 1.00 96.56 189 LEU A O 1
ATOM 1525 N N . GLU A 1 190 ? -50.075 -6.277 80.554 1.00 97.19 190 GLU A N 1
ATOM 1526 C CA . GLU A 1 190 ? -49.525 -7.049 81.672 1.00 97.19 190 GLU A CA 1
ATOM 1527 C C . GLU A 1 190 ? -49.639 -6.289 83.003 1.00 97.19 190 GLU A C 1
ATOM 1529 O O . GLU A 1 190 ? -49.972 -6.882 84.029 1.00 97.19 190 GLU A O 1
ATOM 1534 N N . GLU A 1 191 ? -49.393 -4.976 83.002 1.00 96.38 191 GLU A N 1
ATOM 1535 C CA . GLU A 1 191 ? -49.590 -4.108 84.170 1.00 96.38 191 GLU A CA 1
ATOM 1536 C C . GLU A 1 191 ? -51.067 -4.007 84.568 1.00 96.38 191 GLU A C 1
ATOM 1538 O O . GLU A 1 191 ? -51.403 -4.169 85.743 1.00 96.38 191 GLU A O 1
ATOM 1543 N N . SER A 1 192 ? -51.960 -3.808 83.594 1.00 96.25 192 SER A N 1
ATOM 1544 C CA . SER A 1 192 ? -53.406 -3.756 83.830 1.00 96.25 192 SER A CA 1
ATOM 1545 C C . SER A 1 192 ? -53.940 -5.063 84.419 1.00 96.25 192 SER A C 1
ATOM 1547 O O . SER A 1 192 ? -54.698 -5.028 85.387 1.00 96.25 192 SER A O 1
ATOM 1549 N N . VAL A 1 193 ? -53.494 -6.215 83.906 1.00 96.44 193 VAL A N 1
ATOM 1550 C CA . VAL A 1 193 ? -53.859 -7.536 84.437 1.00 96.44 193 VAL A CA 1
ATOM 1551 C C . VAL A 1 193 ? -53.389 -7.695 85.882 1.00 96.44 193 VAL A C 1
ATOM 1553 O O . VAL A 1 193 ? -54.171 -8.139 86.721 1.00 96.44 193 VAL A O 1
ATOM 1556 N N . LYS A 1 194 ? -52.155 -7.288 86.209 1.00 96.38 194 LYS A N 1
ATOM 1557 C CA . LYS A 1 194 ? -51.642 -7.335 87.591 1.00 96.38 194 LYS A CA 1
ATOM 1558 C C . LYS A 1 194 ? -52.479 -6.475 88.540 1.00 96.38 194 LYS A C 1
ATOM 1560 O O . LYS A 1 194 ? -52.788 -6.922 89.643 1.00 96.38 194 LYS A O 1
ATOM 1565 N N . LEU A 1 195 ? -52.866 -5.268 88.122 1.00 95.88 195 LEU A N 1
ATOM 1566 C CA . LEU A 1 195 ? -53.742 -4.392 88.908 1.00 95.88 195 LEU A CA 1
ATOM 1567 C C . LEU A 1 195 ? -55.122 -5.025 89.122 1.00 95.88 195 LEU A C 1
ATOM 1569 O O . LEU A 1 195 ? -55.577 -5.111 90.262 1.00 95.88 195 LEU A O 1
ATOM 1573 N N . TYR A 1 196 ? -55.738 -5.539 88.054 1.00 96.19 196 TYR A N 1
ATOM 1574 C CA . TYR A 1 196 ? -57.018 -6.246 88.129 1.00 96.19 196 TYR A CA 1
ATOM 1575 C C . TYR A 1 196 ? -56.954 -7.466 89.050 1.00 96.19 196 TYR A C 1
ATOM 1577 O O . TYR A 1 196 ? -57.901 -7.738 89.784 1.00 96.19 196 TYR A O 1
ATOM 1585 N N . GLU A 1 197 ? -55.843 -8.204 89.050 1.00 96.19 197 GLU A N 1
ATOM 1586 C CA . GLU A 1 197 ? -55.658 -9.354 89.931 1.00 96.19 197 GLU A CA 1
ATOM 1587 C C . GLU A 1 197 ? -55.625 -8.936 91.410 1.00 96.19 197 GLU A C 1
ATOM 1589 O O . GLU A 1 197 ? -56.236 -9.597 92.256 1.00 96.19 197 GLU A O 1
ATOM 1594 N N . VAL A 1 198 ? -54.952 -7.824 91.731 1.00 96.12 198 VAL A N 1
ATOM 1595 C CA . VAL A 1 198 ? -54.938 -7.247 93.086 1.00 96.12 198 VAL A CA 1
ATOM 1596 C C . VAL A 1 198 ? -56.332 -6.760 93.484 1.00 96.12 198 VAL A C 1
ATOM 1598 O O . VAL A 1 198 ? -56.791 -7.074 94.583 1.00 96.12 198 VAL A O 1
ATOM 1601 N N . GLU A 1 199 ? -57.036 -6.062 92.591 1.00 95.00 199 GLU A N 1
ATOM 1602 C CA . GLU A 1 199 ? -58.400 -5.579 92.831 1.00 95.00 199 GLU A CA 1
ATOM 1603 C C . GLU A 1 199 ? -59.385 -6.736 93.046 1.00 95.00 199 GLU A C 1
ATOM 1605 O O . GLU A 1 199 ? -60.147 -6.735 94.011 1.00 95.00 199 GLU A O 1
ATOM 1610 N N . CYS A 1 200 ? -59.322 -7.786 92.224 1.00 94.56 200 CYS A N 1
ATOM 1611 C CA . CYS A 1 200 ? -60.121 -8.998 92.402 1.00 94.56 200 CYS A CA 1
ATOM 1612 C C . CYS A 1 200 ? -59.807 -9.725 93.715 1.00 94.56 200 CYS A C 1
ATOM 1614 O O . CYS A 1 200 ? -60.728 -10.224 94.364 1.00 94.56 200 CYS A O 1
ATOM 1616 N N . LYS A 1 201 ? -58.535 -9.791 94.138 1.00 95.81 201 LYS A N 1
ATOM 1617 C CA . LYS A 1 201 ? -58.157 -10.351 95.450 1.00 95.81 201 LYS A CA 1
ATOM 1618 C C . LYS A 1 201 ? -58.757 -9.531 96.593 1.00 95.81 201 LYS A C 1
ATOM 1620 O O . LYS A 1 201 ? -59.341 -10.118 97.501 1.00 95.81 201 LYS A O 1
ATOM 1625 N N . ALA A 1 202 ? -58.668 -8.204 96.522 1.00 94.25 202 ALA A N 1
ATOM 1626 C CA . ALA A 1 202 ? -59.263 -7.308 97.510 1.00 94.25 202 ALA A CA 1
ATOM 1627 C C . ALA A 1 202 ? -60.796 -7.441 97.551 1.00 94.25 202 ALA A C 1
ATOM 1629 O O . ALA A 1 202 ? -61.362 -7.652 98.620 1.00 94.25 202 ALA A O 1
ATOM 1630 N N . SER A 1 203 ? -61.457 -7.413 96.390 1.00 94.88 203 SER A N 1
ATOM 1631 C CA . SER A 1 203 ? -62.909 -7.583 96.254 1.00 94.88 203 SER A CA 1
ATOM 1632 C C . SER A 1 203 ? -63.383 -8.923 96.818 1.00 94.88 203 SER A C 1
ATOM 1634 O O . SER A 1 203 ? -64.335 -8.970 97.598 1.00 94.88 203 SER A O 1
ATOM 1636 N N . ARG A 1 204 ? -62.675 -10.018 96.509 1.00 95.94 204 ARG A N 1
ATOM 1637 C CA . ARG A 1 204 ? -62.964 -11.348 97.061 1.00 95.94 204 ARG A CA 1
ATOM 1638 C C . ARG A 1 204 ? -62.878 -11.362 98.587 1.00 95.94 204 ARG A C 1
ATOM 1640 O O . ARG A 1 204 ? -63.745 -11.949 99.227 1.00 95.94 204 ARG A O 1
ATOM 1647 N N . GLU A 1 205 ? -61.870 -10.712 99.168 1.00 94.75 205 GLU A N 1
ATOM 1648 C CA . GLU A 1 205 ? -61.731 -10.594 100.624 1.00 94.75 205 GLU A CA 1
ATOM 1649 C C . GLU A 1 205 ? -62.859 -9.749 101.237 1.00 94.75 205 GLU A C 1
ATOM 1651 O O . GLU A 1 205 ? -63.418 -10.118 102.269 1.00 94.75 205 GLU A O 1
ATOM 1656 N N . THR A 1 206 ? -63.269 -8.661 100.577 1.00 94.50 206 THR A N 1
ATOM 1657 C CA . THR A 1 206 ? -64.429 -7.860 100.996 1.00 94.50 206 THR A CA 1
ATOM 1658 C C . THR A 1 206 ? -65.719 -8.677 100.982 1.00 94.50 206 THR A C 1
ATOM 1660 O O . THR A 1 206 ? -66.442 -8.678 101.977 1.00 94.50 206 THR A O 1
ATOM 1663 N N . VAL A 1 207 ? -65.998 -9.406 99.895 1.00 94.25 207 VAL A N 1
ATOM 1664 C CA . VAL A 1 207 ? -67.170 -10.294 99.794 1.00 94.25 207 VAL A CA 1
ATOM 1665 C C . VAL A 1 207 ? -67.137 -11.350 100.895 1.00 94.25 207 VAL A C 1
ATOM 1667 O O . VAL A 1 207 ? -68.153 -11.585 101.543 1.00 94.25 207 VAL A O 1
ATOM 1670 N N . LYS A 1 208 ? -65.969 -11.945 101.159 1.00 94.25 208 LYS A N 1
ATOM 1671 C CA . LYS A 1 208 ? -65.791 -12.926 102.233 1.00 94.25 208 LYS A CA 1
ATOM 1672 C C . LYS A 1 208 ? -66.098 -12.330 103.612 1.00 94.25 208 LYS A C 1
ATOM 1674 O O . LYS A 1 208 ? -66.834 -12.948 104.374 1.00 94.25 208 LYS A O 1
ATOM 1679 N N . ARG A 1 209 ? -65.600 -11.124 103.919 1.00 94.12 209 ARG A N 1
ATOM 1680 C CA . ARG A 1 209 ? -65.895 -10.418 105.181 1.00 94.12 209 ARG A CA 1
ATOM 1681 C C . ARG A 1 209 ? -67.390 -10.111 105.321 1.00 94.12 209 ARG A C 1
ATOM 1683 O O . ARG A 1 209 ? -67.978 -10.410 106.356 1.00 94.12 209 ARG A O 1
ATOM 1690 N N . LEU A 1 210 ? -68.020 -9.579 104.273 1.00 94.38 210 LEU A N 1
ATOM 1691 C CA . LEU A 1 210 ? -69.460 -9.300 104.276 1.00 94.38 210 LEU A CA 1
ATOM 1692 C C . LEU A 1 210 ? -70.294 -10.574 104.464 1.00 94.38 210 LEU A C 1
ATOM 1694 O O . LEU A 1 210 ? -71.255 -10.551 105.224 1.00 94.38 210 LEU A O 1
ATOM 1698 N N . ALA A 1 211 ? -69.917 -11.689 103.829 1.00 94.06 211 ALA A N 1
ATOM 1699 C CA . ALA A 1 211 ? -70.584 -12.974 104.030 1.00 94.06 211 ALA A CA 1
ATOM 1700 C C . ALA A 1 211 ? -70.517 -13.421 105.501 1.00 94.06 211 ALA A C 1
ATOM 1702 O O . ALA A 1 211 ? -71.544 -13.782 106.070 1.00 94.06 211 ALA A O 1
ATOM 1703 N N . THR A 1 212 ? -69.349 -13.298 106.147 1.00 92.62 212 THR A N 1
ATOM 1704 C CA . THR A 1 212 ? -69.213 -13.609 107.581 1.00 92.62 212 THR A CA 1
ATOM 1705 C C . THR A 1 212 ? -70.017 -12.665 108.484 1.00 92.62 212 THR A C 1
ATOM 1707 O O . THR A 1 212 ? -70.593 -13.110 109.475 1.00 92.62 212 THR A O 1
ATOM 1710 N N . ASP A 1 213 ? -70.109 -11.373 108.148 1.00 91.88 213 ASP A N 1
ATOM 1711 C CA . ASP A 1 213 ? -70.939 -10.417 108.891 1.00 91.88 213 ASP A CA 1
ATOM 1712 C C . ASP A 1 213 ? -72.434 -10.730 108.756 1.00 91.88 213 ASP A C 1
ATOM 1714 O O . ASP A 1 213 ? -73.164 -10.668 109.745 1.00 91.88 213 ASP A O 1
ATOM 1718 N N . VAL A 1 214 ? -72.887 -11.117 107.560 1.00 93.12 214 VAL A N 1
ATOM 1719 C CA . VAL A 1 214 ? -74.270 -11.553 107.324 1.00 93.12 214 VAL A CA 1
ATOM 1720 C C . VAL A 1 214 ? -74.583 -12.824 108.111 1.00 93.12 214 VAL A C 1
ATOM 1722 O O . VAL A 1 214 ? -75.618 -12.869 108.767 1.00 93.12 214 VAL A O 1
ATOM 1725 N N . GLU A 1 215 ? -73.704 -13.831 108.109 1.00 89.94 215 GLU A N 1
ATOM 1726 C CA . GLU A 1 215 ? -73.877 -15.048 108.921 1.00 89.94 215 GLU A CA 1
ATOM 1727 C C . GLU A 1 215 ? -73.977 -14.723 110.422 1.00 89.94 215 GLU A C 1
ATOM 1729 O O . GLU A 1 215 ? -74.841 -15.251 111.130 1.00 89.94 215 GLU A O 1
ATOM 1734 N N . ARG A 1 216 ? -73.141 -13.799 110.915 1.00 90.12 216 ARG A N 1
ATOM 1735 C CA . ARG A 1 216 ? -73.184 -13.316 112.303 1.00 90.12 216 ARG A CA 1
ATOM 1736 C C . ARG A 1 216 ? -74.506 -12.612 112.621 1.00 90.12 216 ARG A C 1
ATOM 1738 O O . ARG A 1 216 ? -75.122 -12.923 113.638 1.00 90.12 216 ARG A O 1
ATOM 1745 N N . GLU A 1 217 ? -74.957 -11.687 111.776 1.00 87.44 217 GLU A N 1
ATOM 1746 C CA . GLU A 1 217 ? -76.236 -10.981 111.957 1.00 87.44 217 GLU A CA 1
ATOM 1747 C C . GLU A 1 217 ? -77.448 -11.913 111.821 1.00 87.44 217 GLU A C 1
ATOM 1749 O O . GLU A 1 217 ? -78.431 -11.750 112.544 1.00 87.44 217 GLU A O 1
ATOM 1754 N N . GLN A 1 218 ? -77.385 -12.926 110.952 1.00 87.88 218 GLN A N 1
ATOM 1755 C CA . GLN A 1 218 ? -78.397 -13.982 110.869 1.00 87.88 218 GLN A CA 1
ATOM 1756 C C . GLN A 1 218 ? -78.460 -14.791 112.169 1.00 87.88 218 GLN A C 1
ATOM 1758 O O . GLN A 1 218 ? -79.555 -15.024 112.678 1.00 87.88 218 GLN A O 1
ATOM 1763 N N . SER A 1 219 ? -77.311 -15.161 112.743 1.00 84.38 219 SER A N 1
ATOM 1764 C CA . SER A 1 219 ? -77.231 -15.843 114.042 1.00 84.38 219 SER A CA 1
ATOM 1765 C C . SER A 1 219 ? -77.799 -14.985 115.183 1.00 84.38 219 SER A C 1
ATOM 1767 O O . SER A 1 219 ? -78.632 -15.459 115.957 1.00 84.38 219 SER A O 1
ATOM 1769 N N . LEU A 1 220 ? -77.444 -13.693 115.239 1.00 87.69 220 LEU A N 1
ATOM 1770 C CA . LEU A 1 220 ? -77.993 -12.732 116.209 1.00 87.69 220 LEU A CA 1
ATOM 1771 C C . LEU A 1 220 ? -79.496 -12.484 116.013 1.00 87.69 220 LEU A C 1
ATOM 1773 O O . LEU A 1 220 ? -80.246 -12.328 116.974 1.00 87.69 220 LEU A O 1
ATOM 1777 N N . SER A 1 221 ? -79.967 -12.439 114.770 1.00 83.75 221 SER A N 1
ATOM 1778 C CA . SER A 1 221 ? -81.394 -12.300 114.474 1.00 83.75 221 SER A CA 1
ATOM 1779 C C . SER A 1 221 ? -82.159 -13.554 114.884 1.00 83.75 221 SER A C 1
ATOM 1781 O O . SER A 1 221 ? -83.215 -13.444 115.500 1.00 83.75 221 SER A O 1
ATOM 1783 N N . ALA A 1 222 ? -81.615 -14.744 114.620 1.00 81.19 222 ALA A N 1
ATOM 1784 C CA . ALA A 1 222 ? -82.183 -16.007 115.078 1.00 81.19 222 ALA A CA 1
ATOM 1785 C C . ALA A 1 222 ? -82.227 -16.083 116.614 1.00 81.19 222 ALA A C 1
ATOM 1787 O O . ALA A 1 222 ? -83.244 -16.496 117.171 1.00 81.19 222 ALA A O 1
ATOM 1788 N N . SER A 1 223 ? -81.183 -15.619 117.314 1.00 79.25 223 SER A N 1
ATOM 1789 C CA . SER A 1 223 ? -81.185 -15.555 118.780 1.00 79.25 223 SER A CA 1
ATOM 1790 C C . SER A 1 223 ? -82.240 -14.578 119.308 1.00 79.25 223 SER A C 1
ATOM 1792 O O . SER A 1 223 ? -83.013 -14.946 120.188 1.00 79.25 223 SER A O 1
ATOM 1794 N N . ARG A 1 224 ? -82.367 -13.382 118.717 1.00 80.81 224 ARG A N 1
ATOM 1795 C CA . ARG A 1 224 ? -83.420 -12.409 119.067 1.00 80.81 224 ARG A CA 1
ATOM 1796 C C . ARG A 1 224 ? -84.826 -12.932 118.781 1.00 80.81 224 ARG A C 1
ATOM 1798 O O . ARG A 1 224 ? -85.731 -12.691 119.572 1.00 80.81 224 ARG A O 1
ATOM 1805 N N . VAL A 1 225 ? -85.030 -13.656 117.679 1.00 79.88 225 VAL A N 1
ATOM 1806 C CA . VAL A 1 225 ? -86.304 -14.331 117.377 1.00 79.88 225 VAL A CA 1
ATOM 1807 C C . VAL A 1 225 ? -86.608 -15.396 118.431 1.00 79.88 225 VAL A C 1
ATOM 1809 O O . VAL A 1 225 ? -87.744 -15.481 118.894 1.00 79.88 225 VAL A O 1
ATOM 1812 N N . ASN A 1 226 ? -85.607 -16.160 118.874 1.00 78.25 226 ASN A N 1
ATOM 1813 C CA . ASN A 1 226 ? -85.767 -17.133 119.955 1.00 78.25 226 ASN A CA 1
ATOM 1814 C C . ASN A 1 226 ? -86.103 -16.455 121.299 1.00 78.25 226 ASN A C 1
ATOM 1816 O O . ASN A 1 226 ? -86.990 -16.928 122.011 1.00 78.25 226 ASN A O 1
ATOM 1820 N N . GLU A 1 227 ? -85.480 -15.320 121.627 1.00 76.62 227 GLU A N 1
ATOM 1821 C CA . GLU A 1 227 ? -85.799 -14.505 122.814 1.00 76.62 227 GLU A CA 1
ATOM 1822 C C . GLU A 1 227 ? -87.210 -13.894 122.752 1.00 76.62 227 GLU A C 1
ATOM 1824 O O . GLU A 1 227 ? -87.945 -13.915 123.743 1.00 76.62 227 GLU A O 1
ATOM 1829 N N . LEU A 1 228 ? -87.630 -13.398 121.583 1.00 77.12 228 LEU A N 1
ATOM 1830 C CA . LEU A 1 228 ? -88.992 -12.914 121.332 1.00 77.12 228 LEU A CA 1
ATOM 1831 C C . LEU A 1 228 ? -90.026 -14.033 121.466 1.00 77.12 228 LEU A C 1
ATOM 1833 O O . LEU A 1 228 ? -91.081 -13.826 122.065 1.00 77.12 228 LEU A O 1
ATOM 1837 N N . ASN A 1 229 ? -89.727 -15.222 120.941 1.00 72.25 229 ASN A N 1
ATOM 1838 C CA . ASN A 1 229 ? -90.584 -16.398 121.077 1.00 72.25 229 ASN A CA 1
ATOM 1839 C C . ASN A 1 229 ? -90.684 -16.849 122.541 1.00 72.25 229 ASN A C 1
ATOM 1841 O O . ASN A 1 229 ? -91.785 -17.133 123.010 1.00 72.25 229 ASN A O 1
ATOM 1845 N N . SER A 1 230 ? -89.577 -16.805 123.286 1.00 67.25 230 SER A N 1
ATOM 1846 C CA . SER A 1 230 ? -89.543 -17.075 124.730 1.00 67.25 230 SER A CA 1
ATOM 1847 C C . SER A 1 230 ? -90.362 -16.039 125.518 1.00 67.25 230 SER A C 1
ATOM 1849 O O . SER A 1 230 ? -91.171 -16.397 126.369 1.00 67.25 230 SER A O 1
ATOM 1851 N N . SER A 1 231 ? -90.253 -14.752 125.174 1.00 62.94 231 SER A N 1
ATOM 1852 C CA . SER A 1 231 ? -91.037 -13.666 125.791 1.00 62.94 231 SER A CA 1
ATOM 1853 C C . SER A 1 231 ? -92.533 -13.736 125.444 1.00 62.94 231 SER A C 1
ATOM 1855 O O . SER A 1 231 ? -93.383 -13.455 126.290 1.00 62.94 231 SER A O 1
ATOM 1857 N N . ARG A 1 232 ? -92.893 -14.174 124.228 1.00 59.19 232 ARG A N 1
ATOM 1858 C CA . ARG A 1 232 ? -94.286 -14.487 123.852 1.00 59.19 232 ARG A CA 1
ATOM 1859 C C . ARG A 1 232 ? -94.849 -15.645 124.671 1.00 59.19 232 ARG A C 1
ATOM 1861 O O . ARG A 1 232 ? -96.016 -15.578 125.042 1.00 59.19 232 ARG A O 1
ATOM 1868 N N . GLN A 1 233 ? -94.031 -16.648 124.989 1.00 57.06 233 GLN A N 1
ATOM 1869 C CA . GLN A 1 233 ? -94.414 -17.779 125.839 1.00 57.06 233 GLN A CA 1
ATOM 1870 C C . GLN A 1 233 ? -94.704 -17.335 127.289 1.00 57.06 233 GLN A C 1
ATOM 1872 O O . GLN A 1 233 ? -95.648 -17.822 127.911 1.00 57.06 233 GLN A O 1
ATOM 1877 N N . VAL A 1 234 ? -93.977 -16.331 127.797 1.00 56.72 234 VAL A N 1
ATOM 1878 C CA . VAL A 1 234 ? -94.235 -15.696 129.107 1.00 56.72 234 VAL A CA 1
ATOM 1879 C C . VAL A 1 234 ? -95.506 -14.829 129.090 1.00 56.72 234 VAL A C 1
ATOM 1881 O O . VAL A 1 234 ? -96.304 -14.892 130.025 1.00 56.72 234 VAL A O 1
ATOM 1884 N N . LEU A 1 235 ? -95.764 -14.082 128.010 1.00 54.09 235 LEU A N 1
ATOM 1885 C CA . LEU A 1 235 ? -96.996 -13.290 127.845 1.00 54.09 235 LEU A CA 1
ATOM 1886 C C . LEU A 1 235 ? -98.258 -14.151 127.655 1.00 54.09 235 LEU A C 1
ATOM 1888 O O . LEU A 1 235 ? -99.354 -13.708 127.999 1.00 54.09 235 LEU A O 1
ATOM 1892 N N . THR A 1 236 ? -98.133 -15.380 127.144 1.00 51.19 236 THR A N 1
ATOM 1893 C CA . THR A 1 236 ? -99.234 -16.358 127.153 1.00 51.19 236 THR A CA 1
ATOM 1894 C C . THR A 1 236 ? -99.492 -16.949 128.541 1.00 51.19 236 THR A C 1
ATOM 1896 O O . THR A 1 236 ? -100.636 -17.278 128.835 1.00 51.19 236 THR A O 1
ATOM 1899 N N . CYS A 1 237 ? -98.490 -17.003 129.427 1.00 51.97 237 CYS A N 1
ATOM 1900 C CA . CYS A 1 237 ? -98.673 -17.437 130.818 1.00 51.97 237 CYS A CA 1
ATOM 1901 C C . CYS A 1 237 ? -99.319 -16.365 131.722 1.00 51.97 237 CYS A C 1
ATOM 1903 O O . CYS A 1 237 ? -99.926 -16.721 132.724 1.00 51.97 237 CYS A O 1
ATOM 1905 N N . GLN A 1 238 ? -99.253 -15.072 131.373 1.00 44.66 238 GLN A N 1
ATOM 1906 C CA . GLN A 1 238 ? -99.884 -13.984 132.149 1.00 44.66 238 GLN A CA 1
ATOM 1907 C C . GLN A 1 238 ? -101.341 -13.669 131.754 1.00 44.66 238 GLN A C 1
ATOM 1909 O O . GLN A 1 238 ? -101.978 -12.843 132.398 1.00 44.66 238 GLN A O 1
ATOM 1914 N N . ARG A 1 239 ? -101.899 -14.326 130.726 1.00 45.62 239 ARG A N 1
ATOM 1915 C CA . ARG A 1 239 ? -103.288 -14.118 130.256 1.00 45.62 239 ARG A CA 1
ATOM 1916 C C . ARG A 1 239 ? -104.239 -15.280 130.596 1.00 45.62 239 ARG A C 1
ATOM 1918 O O . ARG A 1 239 ? -105.299 -15.392 129.994 1.00 45.62 239 ARG A O 1
ATOM 1925 N N . GLY A 1 240 ? -103.833 -16.152 131.523 1.00 43.47 240 GLY A N 1
ATOM 1926 C CA . GLY A 1 240 ? -104.559 -17.359 131.946 1.00 43.47 240 GLY A CA 1
ATOM 1927 C C . GLY A 1 240 ? -104.741 -17.487 133.464 1.00 43.47 240 GLY A C 1
ATOM 1928 O O . GLY A 1 240 ? -104.774 -18.604 133.971 1.00 43.47 240 GLY A O 1
ATOM 1929 N N . GLN A 1 241 ? -104.806 -16.362 134.181 1.00 42.16 241 GLN A N 1
ATOM 1930 C CA . GLN A 1 241 ? -105.249 -16.280 135.579 1.00 42.16 241 GLN A CA 1
ATOM 1931 C C . GLN A 1 241 ? -106.181 -15.065 135.743 1.00 42.16 241 GLN A C 1
ATOM 1933 O O . GLN A 1 241 ? -105.841 -14.090 136.407 1.00 42.16 241 GLN A O 1
ATOM 1938 N N . GLU A 1 242 ? -107.330 -15.120 135.069 1.00 40.62 242 GLU A N 1
ATOM 1939 C CA . GLU A 1 242 ? -108.604 -14.596 135.586 1.00 40.62 242 GLU A CA 1
ATOM 1940 C C . GLU A 1 242 ? -109.474 -15.803 135.949 1.00 40.62 242 GLU A C 1
ATOM 1942 O O . GLU A 1 242 ? -109.439 -16.789 135.171 1.00 40.62 242 GLU A O 1
#

Secondary structure (DSSP, 8-state):
-HHHHHHHHHHHHHHHHHHHHHHHHHHHHHHHHHHHHHHHHHHHHHHHHHHHHHHHHHHHHHHHHHHHHHHHHHHHHHHHHHHHHHHHHHHHHHHHHHHHHHHHHHHHHHHHHHHHHHHHHHHHHHHHHHHHHHHHHHHHHHHHHHHHHHHHHHT---TT-SSHHHHHHHHHHHHHHHHHHHHHHHHHHHHHHHHHHHHHHHHHHHHHHHHHHHHHHHHHHHHHHHHHHHHHHHHHHTTS--

pLDDT: mean 91.99, std 11.9, range [40.62, 98.69]

Organism: Cyprinus carpio (NCBI:txid7962)

Radius of gyration: 93.54 Å; chains: 1; bounding box: 198×39×265 Å